Protein AF-A0A821E656-F1 (afdb_monomer_lite)

Secondary structure (DSSP, 8-state):
-PPPP-S---TTS---SEEESSEEEEEEE----B--PPPTTSPPPPPPPEEEEEEE-S-EEEEESHHHHHHHHHHHHHHS-------PPPPPPPTTSBP---EEEEEEEE-S-EEEEEEEEETTEEEEEEEEE-SS-EEEEEEEESS-BTTBEEEEEEEEEES-EEEESSS-SEEEE-SEEEEEEEEEEE-S---

Radius of gyration: 20.71 Å; chains: 1; bounding box: 43×40×64 Å

Foldseek 3Di:
DPDQPPLDPPVVNDDDQKDAPDKDKDWDWDDFDFDADDDPPGDDDDATDGEIEMEHAEEMEGEDEPVNVVVVVVVCCVVPPPPQDDQDFFDAHDGRGTGDHFKHKYKYFYQAWYWYWYWYDDPSDIKIKIKTQHHGDKMKMWIFTPGAHPQGTKIFIWIKGAFIFIAIPPPGGTPDTDRMDTDGGPIDGDDDGDD

pLDDT: mean 82.74, std 15.43, range [31.98, 96.62]

Structure (mmCIF, N/CA/C/O backbone):
data_AF-A0A821E656-F1
#
_entry.id   AF-A0A821E656-F1
#
loop_
_atom_site.group_PDB
_atom_site.id
_atom_site.type_symbol
_atom_site.label_atom_id
_atom_site.label_alt_id
_atom_site.label_comp_id
_atom_site.label_asym_id
_atom_site.label_entity_id
_atom_site.label_seq_id
_atom_site.pdbx_PDB_ins_code
_atom_site.Cartn_x
_atom_site.Cartn_y
_atom_site.Cartn_z
_atom_site.occupancy
_atom_site.B_iso_or_equiv
_atom_site.auth_seq_id
_atom_site.auth_comp_id
_atom_site.auth_asym_id
_atom_site.auth_atom_id
_atom_site.pdbx_PDB_model_num
ATOM 1 N N . PRO A 1 1 ? -11.525 20.648 -25.187 1.00 33.78 1 PRO A N 1
ATOM 2 C CA . PRO A 1 1 ? -10.128 20.152 -25.131 1.00 33.78 1 PRO A CA 1
ATOM 3 C C . PRO A 1 1 ? -9.918 18.970 -26.091 1.00 33.78 1 PRO A C 1
ATOM 5 O O . PRO A 1 1 ? -10.803 18.121 -26.179 1.00 33.78 1 PRO A O 1
ATOM 8 N N . PRO A 1 2 ? -8.806 18.927 -26.847 1.00 31.98 2 PRO A N 1
ATOM 9 C CA . PRO A 1 2 ? -8.493 17.766 -27.674 1.00 31.98 2 PRO A CA 1
ATOM 10 C C . PRO A 1 2 ? -8.286 16.529 -26.780 1.00 31.98 2 PRO A C 1
ATOM 12 O O . PRO A 1 2 ? -7.822 16.677 -25.644 1.00 31.98 2 PRO A O 1
ATOM 15 N N . PRO A 1 3 ? -8.636 15.319 -27.249 1.00 39.66 3 PRO A N 1
ATOM 16 C CA . PRO A 1 3 ? -8.451 14.101 -26.473 1.00 39.66 3 PRO A CA 1
ATOM 17 C C . PRO A 1 3 ? -6.958 13.890 -26.204 1.00 39.66 3 PRO A C 1
ATOM 19 O O . PRO A 1 3 ? -6.160 13.735 -27.128 1.00 39.66 3 PRO A O 1
ATOM 22 N N . ILE A 1 4 ? -6.571 13.907 -24.927 1.00 45.91 4 ILE A N 1
ATOM 23 C CA . ILE A 1 4 ? -5.212 13.554 -24.509 1.00 45.91 4 ILE A CA 1
ATOM 24 C C . ILE A 1 4 ? -5.039 12.057 -24.792 1.00 45.91 4 ILE A C 1
ATOM 26 O O . ILE A 1 4 ? -5.840 11.273 -24.263 1.00 45.91 4 ILE A O 1
ATOM 30 N N . PRO A 1 5 ? -4.016 11.644 -25.565 1.00 48.66 5 PRO A N 1
ATOM 31 C CA . PRO A 1 5 ? -3.783 10.245 -25.898 1.00 48.66 5 PRO A CA 1
ATOM 32 C C . PRO A 1 5 ? -3.859 9.381 -24.637 1.00 48.66 5 PRO A C 1
ATOM 34 O O . PRO A 1 5 ? -3.190 9.652 -23.637 1.00 48.66 5 PRO A O 1
ATOM 37 N N . THR A 1 6 ? -4.739 8.382 -24.635 1.00 49.09 6 THR A N 1
ATOM 38 C CA . THR A 1 6 ? -4.760 7.353 -23.595 1.00 49.09 6 THR A CA 1
ATOM 39 C C . THR A 1 6 ? -3.451 6.591 -23.709 1.00 49.09 6 THR A C 1
ATOM 41 O O . THR A 1 6 ? -3.190 5.939 -24.714 1.00 49.09 6 THR A O 1
ATOM 44 N N . SER A 1 7 ? -2.600 6.707 -22.697 1.00 52.25 7 SER A N 1
ATOM 45 C CA . SER A 1 7 ? -1.212 6.243 -22.709 1.00 52.25 7 SER A CA 1
ATOM 46 C C . SER A 1 7 ? -1.018 4.719 -22.694 1.00 52.25 7 SER A C 1
ATOM 48 O O . SER A 1 7 ? 0.089 4.236 -22.500 1.00 52.25 7 SER A O 1
ATOM 50 N N . LYS A 1 8 ? -2.074 3.957 -22.965 1.00 45.41 8 LYS A N 1
ATOM 51 C CA . LYS A 1 8 ? -2.027 2.580 -23.448 1.00 45.41 8 LYS A CA 1
ATOM 52 C C . LYS A 1 8 ? -3.294 2.342 -24.275 1.00 45.41 8 LYS A C 1
ATOM 54 O O . LYS A 1 8 ? -4.382 2.423 -23.705 1.00 45.41 8 LYS A O 1
ATOM 59 N N . PRO A 1 9 ? -3.207 2.007 -25.571 1.00 42.19 9 PRO A N 1
ATOM 60 C CA . PRO A 1 9 ? -4.093 0.982 -26.081 1.00 42.19 9 PRO A CA 1
ATOM 61 C C . PRO A 1 9 ? -3.616 -0.309 -25.415 1.00 42.19 9 PRO A C 1
ATOM 63 O O . PRO A 1 9 ? -2.530 -0.804 -25.701 1.00 42.19 9 PRO A O 1
ATOM 66 N N . ALA A 1 10 ? -4.362 -0.823 -24.441 1.00 47.59 10 ALA A N 1
ATOM 67 C CA . ALA A 1 10 ? -4.276 -2.256 -24.229 1.00 47.59 10 ALA A CA 1
ATOM 68 C C . ALA A 1 10 ? -4.745 -2.870 -25.552 1.00 47.59 10 ALA A C 1
ATOM 70 O O . ALA A 1 10 ? -5.848 -2.545 -25.988 1.00 47.59 10 ALA A O 1
ATOM 71 N N . ASP A 1 11 ? -3.947 -3.727 -26.188 1.00 48.75 11 ASP A N 1
ATOM 72 C CA . ASP A 1 11 ? -4.391 -4.482 -27.372 1.00 48.75 11 ASP A CA 1
ATOM 73 C C . ASP A 1 11 ? -5.701 -5.265 -27.093 1.00 48.75 11 ASP A C 1
ATOM 75 O O . ASP A 1 11 ? -6.398 -5.681 -28.012 1.00 48.75 11 ASP A O 1
ATOM 79 N N . SER A 1 12 ? -6.071 -5.408 -25.811 1.00 49.31 12 SER A N 1
ATOM 80 C CA . SER A 1 12 ? -7.294 -6.016 -25.282 1.00 49.31 12 SER A CA 1
ATOM 81 C C . SER A 1 12 ? -8.338 -5.042 -24.698 1.00 49.31 12 SER A C 1
ATOM 83 O O . SER A 1 12 ? -9.392 -5.489 -24.255 1.00 49.31 12 SER A O 1
ATOM 85 N N . GLY A 1 13 ? -8.072 -3.731 -24.625 1.00 55.75 13 GLY A N 1
ATOM 86 C CA . GLY A 1 13 ? -8.954 -2.755 -23.959 1.00 55.75 13 GLY A CA 1
ATOM 87 C C . GLY A 1 13 ? -9.013 -2.848 -22.423 1.00 55.75 13 GLY A C 1
ATOM 88 O O . GLY A 1 13 ? -9.788 -2.123 -21.803 1.00 55.75 13 GLY A O 1
ATOM 89 N N . ILE A 1 14 ? -8.200 -3.705 -21.790 1.00 58.56 14 ILE A N 1
ATOM 90 C CA . ILE A 1 14 ? -8.196 -3.909 -20.333 1.00 58.56 14 ILE A CA 1
ATOM 91 C C . ILE A 1 14 ? -7.103 -3.054 -19.675 1.00 58.56 14 ILE A C 1
ATOM 93 O O . ILE A 1 14 ? -5.912 -3.204 -19.952 1.00 58.56 14 ILE A O 1
ATOM 97 N N . PHE A 1 15 ? -7.503 -2.174 -18.757 1.00 67.75 15 PHE A N 1
ATOM 98 C CA . PHE A 1 15 ? -6.594 -1.349 -17.960 1.00 67.75 15 PHE A CA 1
ATOM 99 C C . PHE A 1 15 ? -6.232 -2.056 -16.647 1.00 67.75 15 PHE A C 1
ATOM 101 O O . PHE A 1 15 ? -6.932 -1.920 -15.649 1.00 67.75 15 PHE A O 1
ATOM 108 N N . GLN A 1 16 ? -5.136 -2.816 -16.636 1.00 78.31 16 GLN A N 1
ATOM 109 C CA . GLN A 1 16 ? -4.652 -3.500 -15.431 1.00 78.31 16 GLN A CA 1
ATOM 110 C C . GLN A 1 16 ? -3.646 -2.624 -14.675 1.00 78.31 16 GLN A C 1
ATOM 112 O O . GLN A 1 16 ? -2.621 -2.232 -15.237 1.00 78.31 16 GLN A O 1
ATOM 117 N N . VAL A 1 17 ? -3.957 -2.309 -13.413 1.00 87.44 17 VAL A N 1
ATOM 118 C CA . VAL A 1 17 ? -3.073 -1.548 -12.506 1.00 87.44 17 VAL A CA 1
ATOM 119 C C . VAL A 1 17 ? -2.186 -2.476 -11.682 1.00 87.44 17 VAL A C 1
ATOM 121 O O . VAL A 1 17 ? -1.030 -2.157 -11.418 1.00 87.44 17 VAL A O 1
ATOM 124 N N . PHE A 1 18 ? -2.719 -3.635 -11.309 1.00 90.56 18 PHE A N 1
ATOM 125 C CA . PHE A 1 18 ? -2.033 -4.653 -10.535 1.00 90.56 18 PHE A CA 1
ATOM 126 C C . PHE A 1 18 ? -2.400 -6.029 -11.082 1.00 90.56 18 PHE A C 1
ATOM 128 O O . PHE A 1 18 ? -3.571 -6.310 -11.338 1.00 90.56 18 PHE A O 1
ATOM 135 N N . GLU A 1 19 ? -1.391 -6.863 -11.271 1.00 90.94 19 GLU A N 1
ATOM 136 C CA . GLU A 1 19 ? -1.509 -8.253 -11.678 1.00 90.94 19 GLU A CA 1
ATOM 137 C C . GLU A 1 19 ? -0.606 -9.081 -10.771 1.00 90.94 19 GLU A C 1
ATOM 139 O O . GLU A 1 19 ? 0.538 -8.710 -10.505 1.00 90.94 19 GLU A O 1
ATOM 144 N N . CYS A 1 20 ? -1.134 -10.199 -10.293 1.00 91.38 20 CYS A N 1
ATOM 145 C CA . CYS A 1 20 ? -0.396 -11.160 -9.502 1.00 91.38 20 CYS A CA 1
ATOM 146 C C . CYS A 1 20 ? -0.826 -12.557 -9.939 1.00 91.38 20 CYS A C 1
ATOM 148 O O . CYS A 1 20 ? -2.021 -12.848 -9.980 1.00 91.38 20 CYS A O 1
ATOM 150 N N . LEU A 1 21 ? 0.141 -13.397 -10.307 1.00 90.12 21 LEU A N 1
ATOM 151 C CA . LEU A 1 21 ? -0.142 -14.734 -10.830 1.00 90.12 21 LEU A CA 1
ATOM 152 C C . LEU A 1 21 ? -0.550 -15.721 -9.729 1.00 90.12 21 LEU A C 1
ATOM 154 O O . LEU A 1 21 ? -1.346 -16.623 -9.968 1.00 90.12 21 LEU A O 1
ATOM 158 N N . ASP A 1 22 ? 0.022 -15.553 -8.542 1.00 92.62 22 ASP A N 1
ATOM 159 C CA . ASP A 1 22 ? -0.301 -16.321 -7.345 1.00 92.62 22 ASP A CA 1
ATOM 160 C C . ASP A 1 22 ? -0.175 -15.390 -6.147 1.00 92.62 22 ASP A C 1
ATOM 162 O O . ASP A 1 22 ? 0.922 -14.890 -5.865 1.00 92.62 22 ASP A O 1
ATOM 166 N N . GLY A 1 23 ? -1.299 -15.121 -5.492 1.00 92.31 23 GLY A N 1
ATOM 167 C CA . GLY A 1 23 ? -1.331 -14.206 -4.373 1.00 92.31 23 GLY A CA 1
ATOM 168 C C . GLY A 1 23 ? -2.433 -14.503 -3.373 1.00 92.31 23 GLY A C 1
ATOM 169 O O . GLY A 1 23 ? -3.497 -15.022 -3.708 1.00 92.31 23 GLY A O 1
ATOM 170 N N . GLU A 1 24 ? -2.154 -14.142 -2.130 1.00 95.31 24 GLU A N 1
ATOM 171 C CA . GLU A 1 24 ? -3.047 -14.302 -0.989 1.00 95.31 24 GLU A CA 1
ATOM 172 C C . GLU A 1 24 ? -3.536 -12.921 -0.558 1.00 95.31 24 GLU A C 1
ATOM 174 O O . GLU A 1 24 ? -2.725 -12.030 -0.302 1.00 95.31 24 GLU A O 1
ATOM 179 N N . LEU A 1 25 ? -4.856 -12.745 -0.479 1.00 95.06 25 LEU A N 1
ATOM 180 C CA . LEU A 1 25 ? -5.484 -11.570 0.116 1.00 95.06 25 LEU A CA 1
ATOM 181 C C . LEU A 1 25 ? -6.026 -11.957 1.492 1.00 95.06 25 LEU A C 1
ATOM 183 O O . LEU A 1 25 ? -6.981 -12.725 1.598 1.00 95.06 25 LEU A O 1
ATOM 187 N N . GLU A 1 26 ? -5.438 -11.389 2.533 1.00 96.44 26 GLU A N 1
ATOM 188 C CA . GLU A 1 26 ? -5.961 -11.434 3.891 1.00 96.44 26 GLU A CA 1
ATOM 189 C C . GLU A 1 26 ? -6.649 -10.104 4.197 1.00 96.44 26 GLU A C 1
ATOM 191 O O . GLU A 1 26 ? -6.126 -9.022 3.914 1.00 96.44 26 GLU A O 1
ATOM 196 N N . TYR A 1 27 ? -7.833 -10.191 4.788 1.00 96.19 27 TYR A N 1
ATOM 197 C CA . TYR A 1 27 ? -8.612 -9.042 5.211 1.00 96.19 27 TYR A CA 1
ATOM 198 C C . TYR A 1 27 ? -8.969 -9.195 6.681 1.00 96.19 27 TYR A C 1
ATOM 200 O O . TYR A 1 27 ? -9.506 -10.225 7.090 1.00 96.19 27 TYR A O 1
ATOM 208 N N . GLU A 1 28 ? -8.671 -8.164 7.459 1.00 95.62 28 GLU A N 1
ATOM 209 C CA . GLU A 1 28 ? -8.933 -8.116 8.887 1.00 95.62 28 GLU A CA 1
ATOM 210 C C . GLU A 1 28 ? -9.677 -6.819 9.200 1.00 95.62 28 GLU A C 1
ATOM 212 O O . GLU A 1 28 ? -9.196 -5.724 8.909 1.00 95.62 28 GLU A O 1
ATOM 217 N N . GLN A 1 29 ? -10.873 -6.941 9.767 1.00 95.69 29 GLN A N 1
ATOM 218 C CA . GLN A 1 29 ? -11.645 -5.806 10.247 1.00 95.69 29 GLN A CA 1
ATOM 219 C C . GLN A 1 29 ? -12.329 -6.183 11.556 1.00 95.69 29 GLN A C 1
ATOM 221 O O . GLN A 1 29 ? -13.104 -7.140 11.610 1.00 95.69 29 GLN A O 1
ATOM 226 N N . ASP A 1 30 ? -12.063 -5.403 12.597 1.00 94.62 30 ASP A N 1
ATOM 227 C CA . ASP A 1 30 ? -12.731 -5.553 13.882 1.00 94.62 30 ASP A CA 1
ATOM 228 C C . ASP A 1 30 ? -14.205 -5.160 13.796 1.00 94.62 30 ASP A C 1
ATOM 230 O O . ASP A 1 30 ? -14.606 -4.316 13.002 1.00 94.62 30 ASP A O 1
ATOM 234 N N . VAL A 1 31 ? -15.040 -5.715 14.671 1.00 93.25 31 VAL A N 1
ATOM 235 C CA . VAL A 1 31 ? -16.401 -5.202 14.861 1.00 93.25 31 VAL A CA 1
ATOM 236 C C . VAL A 1 31 ? -16.347 -4.100 15.921 1.00 93.25 31 VAL A C 1
ATOM 238 O O . VAL A 1 31 ? -15.995 -4.394 17.069 1.00 93.25 31 VAL A O 1
ATOM 241 N N . PRO A 1 32 ? -16.697 -2.839 15.598 1.00 91.00 32 PRO A N 1
ATOM 242 C CA . PRO A 1 32 ? -16.617 -1.761 16.570 1.00 91.00 32 PRO A CA 1
ATOM 243 C C . PRO A 1 32 ? -17.565 -1.990 17.752 1.00 91.00 32 PRO A C 1
ATOM 245 O O . PRO A 1 32 ? -18.789 -1.968 17.618 1.00 91.00 32 PRO A O 1
ATOM 248 N N . GLY A 1 33 ? -16.985 -2.209 18.931 1.00 90.25 33 GLY A N 1
ATOM 249 C CA . GLY A 1 33 ? -17.722 -2.249 20.191 1.00 90.25 33 GLY A CA 1
ATOM 250 C C . GLY A 1 33 ? -18.179 -0.861 20.646 1.00 90.25 33 GLY A C 1
ATOM 251 O O . GLY A 1 33 ? -17.945 0.152 19.984 1.00 90.25 33 GLY A O 1
ATOM 252 N N . LYS A 1 34 ? -18.805 -0.798 21.824 1.00 91.19 34 LYS A N 1
ATOM 253 C CA . LYS A 1 34 ? -19.138 0.476 22.473 1.00 91.19 34 LYS A CA 1
ATOM 254 C C . LYS A 1 34 ? -17.934 1.047 23.216 1.00 91.19 34 LYS A C 1
ATOM 256 O O . LYS A 1 34 ? -17.116 0.298 23.746 1.00 91.19 34 LYS A O 1
ATOM 261 N N . MET A 1 35 ? -17.851 2.370 23.275 1.00 89.81 35 MET A N 1
ATOM 262 C CA . MET A 1 35 ? -16.921 3.076 24.145 1.00 89.81 35 MET A CA 1
ATOM 263 C C . MET A 1 35 ? -17.348 2.876 25.602 1.00 89.81 35 MET A C 1
ATOM 265 O O . MET A 1 35 ? -18.531 3.017 25.927 1.00 89.81 35 MET A O 1
ATOM 269 N N . ILE A 1 36 ? -16.397 2.535 26.467 1.00 88.81 36 ILE A N 1
ATOM 270 C CA . ILE A 1 36 ? -16.624 2.330 27.901 1.00 88.81 36 ILE A CA 1
ATOM 271 C C . ILE A 1 36 ? -15.852 3.370 28.706 1.00 88.81 36 ILE A C 1
ATOM 273 O O . ILE A 1 36 ? -14.831 3.881 28.246 1.00 88.81 36 ILE A O 1
ATOM 277 N N . GLU A 1 37 ? -16.335 3.672 29.909 1.00 85.75 37 GLU A N 1
ATOM 278 C CA . GLU A 1 37 ? -15.540 4.418 30.883 1.00 85.75 37 GLU A CA 1
ATOM 279 C C . GLU A 1 37 ? -14.401 3.532 31.375 1.00 85.75 37 GLU A C 1
ATOM 281 O O . GLU A 1 37 ? -14.620 2.440 31.903 1.00 85.75 37 GLU A O 1
ATOM 286 N N . LEU A 1 38 ? -13.181 4.013 31.171 1.00 83.25 38 LEU A N 1
ATOM 287 C CA . LEU A 1 38 ? -11.975 3.430 31.732 1.00 83.25 38 LEU A CA 1
ATOM 288 C C . LEU A 1 38 ? -11.753 4.057 33.113 1.00 83.25 38 LEU A C 1
ATOM 290 O O . LEU A 1 38 ? -11.812 5.276 33.259 1.00 83.25 38 LEU A O 1
ATOM 294 N N . SER A 1 39 ? -11.528 3.229 34.131 1.00 81.56 39 SER A N 1
ATOM 295 C CA . SER A 1 39 ? -11.075 3.701 35.443 1.00 81.56 39 SER A CA 1
ATOM 296 C C . SER A 1 39 ? -9.575 4.014 35.403 1.00 81.56 39 SER A C 1
ATOM 298 O O . SER A 1 39 ? -8.858 3.464 34.566 1.00 81.56 39 SER A O 1
ATOM 300 N N . ASP A 1 40 ? -9.077 4.834 36.334 1.00 75.50 40 ASP A N 1
ATOM 301 C CA . ASP A 1 40 ? -7.668 5.283 36.367 1.00 75.50 40 ASP A CA 1
ATOM 302 C C . ASP A 1 40 ? -6.624 4.142 36.385 1.00 75.50 40 ASP A C 1
ATOM 304 O O . ASP A 1 40 ? -5.466 4.362 36.042 1.00 75.50 40 ASP A O 1
ATOM 308 N N . ASN A 1 41 ? -7.026 2.917 36.748 1.00 77.75 41 ASN A N 1
ATOM 309 C CA . ASN A 1 41 ? -6.164 1.727 36.792 1.00 77.75 41 ASN A CA 1
ATOM 310 C C . ASN A 1 41 ? -6.428 0.717 35.658 1.00 77.75 41 ASN A C 1
ATOM 312 O O . ASN A 1 41 ? -5.901 -0.395 35.702 1.00 77.75 41 ASN A O 1
ATOM 316 N N . SER A 1 42 ? -7.279 1.045 34.685 1.00 79.62 42 SER A N 1
ATOM 317 C CA . SER A 1 42 ? -7.602 0.144 33.573 1.00 79.62 42 SER A CA 1
ATOM 318 C C . SER A 1 42 ? -6.682 0.359 32.372 1.00 79.62 42 SER A C 1
ATOM 320 O O . SER A 1 42 ? -6.264 1.478 32.083 1.00 79.62 42 SER A O 1
ATOM 322 N N . GLU A 1 43 ? -6.351 -0.730 31.675 1.00 81.44 43 GLU A N 1
ATOM 323 C CA . GLU A 1 43 ? -5.578 -0.652 30.435 1.00 81.44 43 GLU A CA 1
ATOM 324 C C . GLU A 1 43 ? -6.382 0.075 29.344 1.00 81.44 43 GLU A C 1
ATOM 326 O O . GLU A 1 43 ? -7.602 -0.107 29.255 1.00 81.44 43 GLU A O 1
ATOM 331 N N . PRO A 1 44 ? -5.726 0.893 28.498 1.00 82.75 44 PRO A N 1
ATOM 332 C CA . PRO A 1 44 ? -6.405 1.562 27.401 1.00 82.75 44 PRO A CA 1
ATOM 333 C C . PRO A 1 44 ? -7.012 0.530 26.449 1.00 82.75 44 PRO A C 1
ATOM 335 O O . PRO A 1 44 ? -6.427 -0.520 26.183 1.00 82.75 44 PRO A O 1
ATOM 338 N N . LEU A 1 45 ? -8.186 0.846 25.901 1.00 84.31 45 LEU A N 1
ATOM 339 C CA . LEU A 1 45 ? -8.809 -0.009 24.895 1.00 84.31 45 LEU A CA 1
ATOM 340 C C . LEU A 1 45 ? -7.884 -0.138 23.673 1.00 84.31 45 LEU A C 1
ATOM 342 O O . LEU A 1 45 ? -7.403 0.886 23.181 1.00 84.31 45 LEU A O 1
ATOM 346 N N . PRO A 1 46 ? -7.684 -1.353 23.131 1.00 87.06 46 PRO A N 1
ATOM 347 C CA . PRO A 1 46 ? -6.878 -1.541 21.930 1.00 87.06 46 PRO A CA 1
ATOM 348 C C . PRO A 1 46 ? -7.529 -0.825 20.748 1.00 87.06 46 PRO A C 1
ATOM 350 O O . PRO A 1 46 ? -8.759 -0.824 20.634 1.00 87.06 46 PRO A O 1
ATOM 353 N N . GLU A 1 47 ? -6.734 -0.215 19.871 1.00 88.00 47 GLU A N 1
ATOM 354 C CA . GLU A 1 47 ? -7.243 0.407 18.645 1.00 88.00 47 GLU A CA 1
ATOM 355 C C . GLU A 1 47 ? -7.961 -0.619 17.759 1.00 88.00 47 GLU A C 1
ATOM 357 O O . GLU A 1 47 ? -7.587 -1.788 17.723 1.00 88.00 47 GLU A O 1
ATOM 362 N N . LEU A 1 48 ? -9.011 -0.175 17.062 1.00 92.75 48 LEU A N 1
ATOM 363 C CA . LEU A 1 48 ? -9.723 -1.032 16.118 1.00 92.75 48 LEU A CA 1
ATOM 364 C C . LEU A 1 48 ? -8.855 -1.280 14.884 1.00 92.75 48 LEU A C 1
ATOM 366 O O . LEU A 1 48 ? -8.371 -0.333 14.258 1.00 92.75 48 LEU A O 1
ATOM 370 N N . THR A 1 49 ? -8.727 -2.544 14.506 1.00 94.31 49 THR A N 1
ATOM 371 C CA . THR A 1 49 ? -7.963 -2.986 13.345 1.00 94.31 49 THR A CA 1
ATOM 372 C C . THR A 1 49 ? -8.837 -2.966 12.100 1.00 94.31 49 THR A C 1
ATOM 374 O O . THR A 1 49 ? -9.919 -3.550 12.070 1.00 94.31 49 THR A O 1
ATOM 377 N N . TRP A 1 50 ? -8.353 -2.307 11.049 1.00 95.81 50 TRP A N 1
ATOM 378 C CA . TRP A 1 50 ? -8.868 -2.453 9.692 1.00 95.81 50 TRP A CA 1
ATOM 379 C C . TRP A 1 50 ? -7.686 -2.505 8.726 1.00 95.81 50 TRP A C 1
ATOM 381 O O . TRP A 1 50 ? -6.998 -1.507 8.496 1.00 95.81 50 TRP A O 1
ATOM 391 N N . GLU A 1 51 ? -7.420 -3.691 8.186 1.00 96.44 51 GLU A N 1
ATOM 392 C CA . GLU A 1 51 ? -6.230 -3.972 7.400 1.00 96.44 51 GLU A CA 1
AT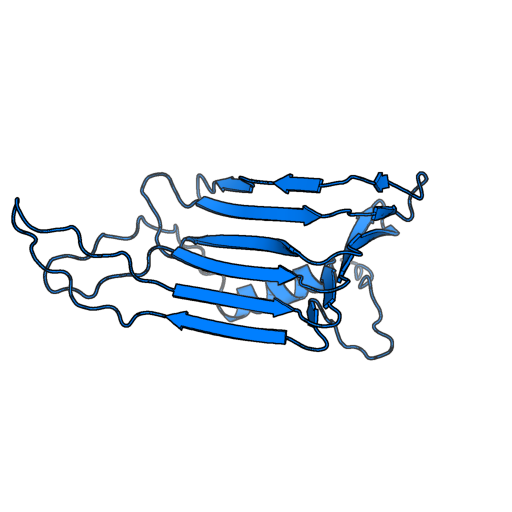OM 393 C C . GLU A 1 51 ? -6.510 -4.901 6.213 1.00 96.44 51 GLU A C 1
ATOM 395 O O . GLU A 1 51 ? -7.249 -5.882 6.299 1.00 96.44 51 GLU A O 1
ATOM 400 N N . PHE A 1 52 ? -5.854 -4.596 5.099 1.00 96.50 52 PHE A N 1
ATOM 401 C CA . PHE A 1 52 ? -5.760 -5.445 3.921 1.00 96.50 52 PHE A CA 1
ATOM 402 C C . PHE A 1 52 ? -4.302 -5.864 3.747 1.00 96.50 52 PHE A C 1
ATOM 404 O O . PHE A 1 52 ? -3.417 -5.007 3.721 1.00 96.50 52 PHE A O 1
ATOM 411 N N . ARG A 1 53 ? -4.033 -7.162 3.600 1.00 96.62 53 ARG A N 1
ATOM 412 C CA . ARG A 1 53 ? -2.689 -7.686 3.331 1.00 96.62 53 ARG A CA 1
ATOM 413 C C . ARG A 1 53 ? -2.717 -8.511 2.054 1.00 96.62 53 ARG A C 1
ATOM 415 O O . ARG A 1 53 ? -3.491 -9.451 1.941 1.00 96.62 53 ARG A O 1
ATOM 422 N N . ILE A 1 54 ? -1.861 -8.168 1.102 1.00 96.00 54 ILE A N 1
ATOM 423 C CA . ILE A 1 54 ? -1.668 -8.913 -0.140 1.00 96.00 54 ILE A CA 1
ATOM 424 C C . ILE A 1 54 ? -0.260 -9.492 -0.127 1.00 96.00 54 ILE A C 1
ATOM 426 O O . ILE A 1 54 ? 0.709 -8.761 0.074 1.00 96.00 54 ILE A O 1
ATOM 430 N N . LYS A 1 55 ? -0.126 -10.794 -0.365 1.00 95.75 55 LYS A N 1
ATOM 431 C CA . LYS A 1 55 ? 1.166 -11.455 -0.579 1.00 95.75 55 LYS A CA 1
ATOM 432 C C . LYS A 1 55 ? 1.231 -11.942 -2.014 1.00 95.75 55 LYS A C 1
ATOM 434 O O . LYS A 1 55 ? 0.319 -12.625 -2.456 1.00 95.75 55 LYS A O 1
ATOM 439 N N . CYS A 1 56 ? 2.289 -11.584 -2.730 1.00 95.06 56 CYS A N 1
ATOM 440 C CA . CYS A 1 56 ? 2.554 -12.063 -4.084 1.00 95.06 56 CYS A CA 1
ATOM 441 C C . CYS A 1 56 ? 3.647 -13.128 -4.034 1.00 95.06 56 CYS A C 1
ATOM 443 O O . CYS A 1 56 ? 4.752 -12.832 -3.575 1.00 95.06 56 CYS A O 1
ATOM 445 N N . ASN A 1 57 ? 3.358 -14.332 -4.526 1.00 93.19 57 ASN A N 1
ATOM 446 C CA . ASN A 1 57 ? 4.212 -15.506 -4.332 1.00 93.19 57 ASN A CA 1
ATOM 447 C C . ASN A 1 57 ? 4.959 -15.948 -5.599 1.00 93.19 57 ASN A C 1
ATOM 449 O O . ASN A 1 57 ? 6.008 -16.582 -5.490 1.00 93.19 57 ASN A O 1
ATOM 453 N N . LYS A 1 58 ? 4.463 -15.615 -6.803 1.00 91.31 58 LYS A N 1
ATOM 454 C CA . LYS A 1 58 ? 5.033 -16.130 -8.066 1.00 91.31 58 LYS A CA 1
ATOM 455 C C . LYS A 1 58 ? 5.549 -15.072 -9.034 1.00 91.31 58 LYS A C 1
ATOM 457 O O . LYS A 1 58 ? 6.733 -15.079 -9.348 1.00 91.31 58 LYS A O 1
ATOM 462 N N . GLU A 1 59 ? 4.675 -14.194 -9.511 1.00 91.56 59 GLU A N 1
ATOM 463 C CA . GLU A 1 59 ? 5.007 -13.055 -10.373 1.00 91.56 59 GLU A CA 1
ATOM 464 C C . GLU A 1 59 ? 4.021 -11.929 -10.068 1.00 91.56 59 GLU A C 1
ATOM 466 O O . GLU A 1 59 ? 2.831 -12.192 -9.852 1.00 91.56 59 GLU A O 1
ATOM 471 N N . ALA A 1 60 ? 4.509 -10.690 -10.050 1.00 94.19 60 ALA A N 1
ATOM 472 C CA . ALA A 1 60 ? 3.668 -9.517 -9.869 1.00 94.19 60 ALA A CA 1
ATOM 473 C C . ALA A 1 60 ? 4.039 -8.399 -10.843 1.00 94.19 60 ALA A C 1
ATOM 475 O O . ALA A 1 60 ? 5.199 -8.202 -11.216 1.00 94.19 60 ALA A O 1
ATOM 476 N N . LYS A 1 61 ? 3.035 -7.627 -11.241 1.00 93.50 61 LYS A N 1
ATOM 477 C CA . LYS A 1 61 ? 3.204 -6.469 -12.104 1.00 93.50 61 LYS A CA 1
ATOM 478 C C . LYS A 1 61 ? 2.312 -5.339 -11.632 1.00 93.50 61 LYS A C 1
ATOM 480 O O . LYS A 1 61 ? 1.098 -5.483 -11.536 1.00 93.50 61 LYS A O 1
ATOM 485 N N . ILE A 1 62 ? 2.926 -4.194 -11.381 1.00 92.50 62 ILE A N 1
ATOM 486 C CA . ILE A 1 62 ? 2.245 -2.943 -11.072 1.00 92.50 62 ILE A CA 1
ATOM 487 C C . ILE A 1 62 ? 2.443 -2.020 -12.269 1.00 92.50 62 ILE A C 1
ATOM 489 O O . ILE A 1 62 ? 3.565 -1.806 -12.721 1.00 92.50 62 ILE A O 1
ATOM 493 N N . ALA A 1 63 ? 1.360 -1.475 -12.809 1.00 91.25 63 ALA A N 1
ATOM 494 C CA . ALA A 1 63 ? 1.411 -0.531 -13.913 1.00 91.25 63 ALA A CA 1
ATOM 495 C C . ALA A 1 63 ? 0.541 0.685 -13.601 1.00 91.25 63 ALA A C 1
ATOM 497 O O . ALA A 1 63 ? -0.685 0.601 -13.590 1.00 91.25 63 ALA A O 1
ATOM 498 N N . TYR A 1 64 ? 1.174 1.837 -13.402 1.00 89.81 64 TYR A N 1
ATOM 499 C CA . TYR A 1 64 ? 0.478 3.083 -13.103 1.00 89.81 64 TYR A CA 1
ATOM 500 C C . TYR A 1 64 ? 0.729 4.126 -14.183 1.00 89.81 64 TYR A C 1
ATOM 502 O O . TYR A 1 64 ? 1.843 4.265 -14.680 1.00 89.81 64 TYR A O 1
ATOM 510 N N . GLY A 1 65 ? -0.297 4.886 -14.546 1.00 87.69 65 GLY A N 1
ATOM 511 C CA . GLY A 1 65 ? -0.161 5.955 -15.523 1.00 87.69 65 GLY A CA 1
ATOM 512 C C . GLY A 1 65 ? -1.415 6.810 -15.656 1.00 87.69 65 GLY A C 1
ATOM 513 O O . GLY A 1 65 ? -2.398 6.568 -14.956 1.00 87.69 65 GLY A O 1
ATOM 514 N N . PRO A 1 66 ? -1.429 7.768 -16.601 1.00 83.31 66 PRO A N 1
ATOM 515 C CA . PRO A 1 66 ? -2.525 8.724 -16.754 1.00 83.31 66 PRO A CA 1
ATOM 516 C C . PRO A 1 66 ? -3.919 8.103 -16.915 1.00 83.31 66 PRO A C 1
ATOM 518 O O . PRO A 1 66 ? -4.910 8.731 -16.562 1.00 83.31 66 PRO A O 1
ATOM 521 N N . TRP A 1 67 ? -4.030 6.888 -17.464 1.00 82.00 67 TRP A N 1
ATOM 522 C CA . TRP A 1 67 ? -5.320 6.191 -17.550 1.00 82.00 67 TRP A CA 1
ATOM 523 C C . TRP A 1 67 ? -5.806 5.710 -16.177 1.00 82.00 67 TRP A C 1
ATOM 525 O O . TRP A 1 67 ? -7.000 5.786 -15.912 1.00 82.00 67 TRP A O 1
ATOM 535 N N . ALA A 1 68 ? -4.898 5.233 -15.318 1.00 83.94 68 ALA A N 1
ATOM 536 C CA . ALA A 1 68 ? -5.222 4.754 -13.979 1.00 83.94 68 ALA A CA 1
ATOM 537 C C . ALA A 1 68 ? -5.716 5.921 -13.118 1.00 83.94 68 ALA A C 1
ATOM 539 O O . ALA A 1 68 ? -6.724 5.783 -12.433 1.00 83.94 68 ALA A O 1
ATOM 540 N N . ASP A 1 69 ? -5.084 7.092 -13.254 1.00 82.19 69 ASP A N 1
ATOM 541 C CA . ASP A 1 69 ? -5.547 8.330 -12.621 1.00 82.19 69 ASP A CA 1
ATOM 542 C C . ASP A 1 69 ? -6.970 8.711 -13.039 1.00 82.19 69 ASP A C 1
ATOM 544 O O . ASP A 1 69 ? -7.795 8.991 -12.175 1.00 82.19 69 ASP A O 1
ATOM 548 N N . ARG A 1 70 ? -7.289 8.665 -14.339 1.00 81.44 70 ARG A N 1
ATOM 549 C CA . ARG A 1 70 ? -8.646 8.972 -14.829 1.00 81.44 70 ARG A CA 1
ATOM 550 C C . ARG A 1 70 ? -9.687 7.982 -14.311 1.00 81.44 70 ARG A C 1
ATOM 552 O O . ARG A 1 70 ? -10.780 8.386 -13.940 1.00 81.44 70 ARG A O 1
ATOM 559 N N . GLN A 1 71 ? -9.367 6.686 -14.291 1.00 81.56 71 GLN A N 1
ATOM 560 C CA . GLN A 1 71 ? -10.282 5.671 -13.754 1.00 81.56 71 GLN A CA 1
ATOM 561 C C . GLN A 1 71 ? -10.498 5.862 -12.251 1.00 81.56 71 GLN A C 1
ATOM 563 O O . GLN A 1 71 ? -11.631 5.794 -11.780 1.00 81.56 71 GLN A O 1
ATOM 568 N N . ARG A 1 72 ? -9.425 6.167 -11.510 1.00 84.38 72 ARG A N 1
ATOM 569 C CA . ARG A 1 72 ? -9.503 6.536 -10.096 1.00 84.38 72 ARG A CA 1
ATOM 570 C C . ARG A 1 72 ? -10.406 7.749 -9.897 1.00 84.38 72 ARG A C 1
ATOM 572 O O . ARG A 1 72 ? -11.259 7.689 -9.027 1.00 84.38 72 ARG A O 1
ATOM 579 N N . GLU A 1 73 ? -10.252 8.803 -10.696 1.00 81.25 73 GLU A N 1
ATOM 580 C CA . GLU A 1 73 ? -11.084 10.011 -10.624 1.00 81.25 73 GLU A CA 1
ATOM 581 C C . GLU A 1 73 ? -12.571 9.700 -10.855 1.00 81.25 73 GLU A C 1
ATOM 583 O O . GLU A 1 73 ? -13.410 10.132 -10.071 1.00 81.25 73 GLU A O 1
ATOM 588 N N . VAL A 1 74 ? -12.899 8.888 -11.866 1.00 81.88 74 VAL A N 1
ATOM 589 C CA . VAL A 1 74 ? -14.285 8.473 -12.147 1.00 81.88 74 VAL A CA 1
ATOM 590 C C . VAL A 1 74 ? -14.873 7.656 -10.993 1.00 81.88 74 VAL A C 1
ATOM 592 O O . VAL A 1 74 ? -16.001 7.915 -10.579 1.00 81.88 74 VAL A O 1
ATOM 595 N N . LEU A 1 75 ? -14.119 6.693 -10.448 1.00 81.12 75 LEU A N 1
ATOM 596 C CA . LEU A 1 75 ? -14.543 5.931 -9.267 1.00 81.12 75 LEU A CA 1
ATOM 597 C C . LEU A 1 75 ? -14.760 6.858 -8.070 1.00 81.12 75 LEU A C 1
ATOM 599 O O . LEU A 1 75 ? -15.767 6.741 -7.376 1.00 81.12 75 LEU A O 1
ATOM 603 N N . TRP A 1 76 ? -13.841 7.798 -7.854 1.00 78.12 76 TRP A N 1
ATOM 604 C CA . TRP A 1 76 ? -13.930 8.751 -6.756 1.00 78.12 76 TRP A CA 1
ATOM 605 C C . TRP A 1 76 ? -15.188 9.606 -6.864 1.00 78.12 76 TRP A C 1
ATOM 607 O O . TRP A 1 76 ? -15.949 9.662 -5.910 1.00 78.12 76 TRP A O 1
ATOM 617 N N . GLN A 1 77 ? -15.455 10.193 -8.033 1.00 79.38 77 GLN A N 1
ATOM 618 C CA . GLN A 1 77 ? -16.656 10.999 -8.282 1.00 79.38 77 GLN A CA 1
ATOM 619 C C . GLN A 1 77 ? -17.952 10.186 -8.154 1.00 79.38 77 GLN A C 1
ATOM 621 O O . GLN A 1 77 ? -18.982 10.733 -7.767 1.00 79.38 77 GLN A O 1
ATOM 626 N N . TYR A 1 78 ? -17.915 8.889 -8.479 1.00 79.06 78 TYR A N 1
ATOM 627 C CA . TYR A 1 78 ? -19.073 8.005 -8.356 1.00 79.06 78 TYR A CA 1
ATOM 628 C C . TYR A 1 78 ? -19.438 7.718 -6.893 1.00 79.06 78 TYR A C 1
ATOM 630 O O . TYR A 1 78 ? -20.609 7.791 -6.527 1.00 79.06 78 TYR A O 1
ATOM 638 N N . PHE A 1 79 ? -18.449 7.383 -6.057 1.00 78.06 79 PHE A N 1
ATOM 639 C CA . PHE A 1 79 ? -18.675 7.056 -4.641 1.00 78.06 79 PHE A CA 1
ATOM 640 C C . PHE A 1 79 ? -18.751 8.289 -3.740 1.00 78.06 79 PHE A C 1
ATOM 642 O O . PHE A 1 79 ? -19.453 8.276 -2.731 1.00 78.06 79 PHE A O 1
ATOM 649 N N . PHE A 1 80 ? -18.044 9.348 -4.115 1.00 71.25 80 PHE A N 1
ATOM 650 C CA . PHE A 1 80 ? -17.948 10.605 -3.394 1.00 71.25 80 PHE A CA 1
ATOM 651 C C . PHE A 1 80 ? -18.295 11.724 -4.378 1.00 71.25 80 PHE A C 1
ATOM 653 O O . PHE A 1 80 ? -17.396 12.321 -4.980 1.00 71.25 80 PHE A O 1
ATOM 660 N N . PRO A 1 81 ? -19.597 11.982 -4.608 1.00 69.00 81 PRO A N 1
ATOM 661 C CA . PRO A 1 81 ? -20.002 13.110 -5.430 1.00 69.00 81 PRO A CA 1
ATOM 662 C C . PRO A 1 81 ? -19.370 14.391 -4.882 1.00 69.00 81 PRO A C 1
ATOM 664 O O . PRO A 1 81 ? -19.122 14.498 -3.683 1.00 69.00 81 PRO A O 1
ATOM 667 N N . THR A 1 82 ? -19.120 15.362 -5.763 1.00 58.81 82 THR A N 1
ATOM 668 C CA . THR A 1 82 ? -18.522 16.677 -5.466 1.00 58.81 82 THR A CA 1
ATOM 669 C C . THR A 1 82 ? -19.444 17.564 -4.618 1.00 58.81 82 THR A C 1
ATOM 671 O O . THR A 1 82 ? -19.761 18.696 -4.981 1.00 58.81 82 THR A O 1
ATOM 674 N N . LEU A 1 83 ? -19.942 17.044 -3.503 1.00 56.62 83 LEU A N 1
ATOM 675 C CA . LEU A 1 83 ? -20.436 17.835 -2.395 1.00 56.62 83 LEU A CA 1
ATOM 676 C C . LEU A 1 83 ? -19.184 18.271 -1.645 1.00 56.62 83 LEU A C 1
ATOM 678 O O . LEU A 1 83 ? -18.653 17.562 -0.797 1.00 56.62 83 LEU A O 1
ATOM 682 N N . PHE A 1 84 ? -18.646 19.398 -2.102 1.00 58.81 84 PHE A N 1
ATOM 683 C CA . PHE A 1 84 ? -17.551 20.099 -1.457 1.00 58.81 84 PHE A CA 1
ATOM 684 C C . PHE A 1 84 ? -18.015 20.507 -0.060 1.00 58.81 84 PHE A C 1
ATOM 686 O O . PHE A 1 84 ? -18.721 21.502 0.096 1.00 58.81 84 PHE A O 1
ATOM 693 N N . GLU A 1 85 ? -17.655 19.719 0.943 1.00 61.31 85 GLU A N 1
ATOM 694 C CA . GLU A 1 85 ? -17.856 20.064 2.342 1.00 61.31 85 GLU A CA 1
ATOM 695 C C . GLU A 1 85 ? -16.505 20.038 3.049 1.00 61.31 85 GLU A C 1
ATOM 697 O O . GLU A 1 85 ? -15.669 19.162 2.805 1.00 61.31 85 GLU A O 1
ATOM 702 N N . ASP A 1 86 ? -16.289 21.028 3.913 1.00 65.75 86 ASP A N 1
ATOM 703 C CA . ASP A 1 86 ? -15.145 21.049 4.815 1.00 65.75 86 ASP A CA 1
ATOM 704 C C . ASP A 1 86 ? -15.16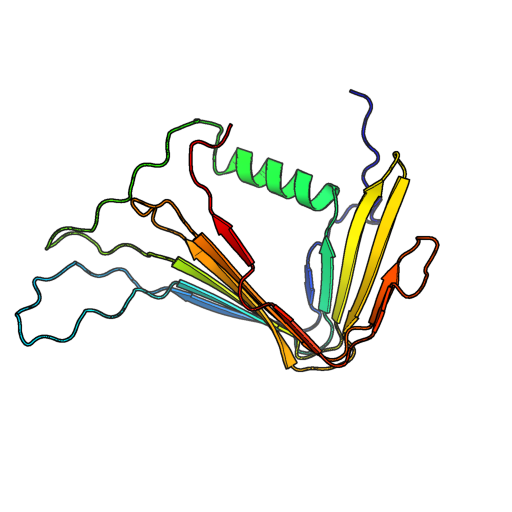0 19.746 5.614 1.00 65.75 86 ASP A C 1
ATOM 706 O O . ASP A 1 86 ? -16.183 19.411 6.203 1.00 65.75 86 ASP A O 1
ATOM 710 N N . CYS A 1 87 ? -14.055 18.999 5.634 1.00 70.75 87 CYS A N 1
ATOM 711 C CA . CYS A 1 87 ? -13.976 17.769 6.418 1.00 70.75 87 CYS A CA 1
ATOM 712 C C . CYS A 1 87 ? -13.819 18.150 7.900 1.00 70.75 87 CYS A C 1
ATOM 714 O O . CYS A 1 87 ? -12.720 18.558 8.295 1.00 70.75 87 CYS A O 1
ATOM 716 N N . PRO A 1 88 ? -14.882 18.084 8.731 1.00 82.19 88 PRO A N 1
ATOM 717 C CA . PRO A 1 88 ? -14.776 18.525 10.109 1.00 82.19 88 PRO A CA 1
ATOM 718 C C . PRO A 1 88 ? -13.912 17.540 10.896 1.00 82.19 88 PRO A C 1
ATOM 720 O O . PRO A 1 88 ? -13.815 16.355 10.561 1.00 82.19 88 PRO A O 1
ATOM 723 N N . VAL A 1 89 ? -13.325 18.021 11.992 1.00 87.06 89 VAL A N 1
ATOM 724 C CA . VAL A 1 89 ? -12.666 17.147 12.968 1.00 87.06 89 VAL A CA 1
ATOM 725 C C . VAL A 1 89 ? -13.659 16.070 13.394 1.00 87.06 89 VAL A C 1
ATOM 727 O O . VAL A 1 89 ? -14.785 16.372 13.797 1.00 87.06 89 VAL A O 1
ATOM 730 N N . THR A 1 90 ? -13.253 14.808 13.280 1.00 87.00 90 THR A N 1
ATOM 731 C CA . THR A 1 90 ? -14.111 13.686 13.649 1.00 87.00 90 THR A CA 1
ATOM 732 C C . THR A 1 90 ? -14.260 13.672 15.171 1.00 87.00 90 THR A C 1
ATOM 734 O O . THR A 1 90 ? -13.248 13.608 15.871 1.00 87.00 90 THR A O 1
ATOM 737 N N . PRO A 1 91 ? -15.487 13.761 15.713 1.00 89.44 91 PRO A N 1
ATOM 738 C CA . PRO A 1 91 ? -15.680 13.760 17.154 1.00 89.44 91 PRO A CA 1
ATOM 739 C C . PRO A 1 91 ? -15.295 12.396 17.732 1.00 89.44 91 PRO A C 1
ATOM 741 O O . PRO A 1 91 ? -15.686 11.355 17.202 1.00 89.44 91 PRO A O 1
ATOM 744 N N . GLU A 1 92 ? -14.550 12.402 18.837 1.00 89.31 92 GLU A N 1
ATOM 745 C CA . GLU A 1 92 ? -14.264 11.173 19.580 1.00 89.31 92 GLU A CA 1
ATOM 746 C C . GLU A 1 92 ? -15.576 10.599 20.157 1.00 89.31 92 GLU A C 1
ATOM 748 O O . GLU A 1 92 ? -16.423 11.360 20.645 1.00 89.31 92 GLU A O 1
ATOM 753 N N . PRO A 1 93 ? -15.780 9.271 20.098 1.00 90.19 93 PRO A N 1
ATOM 754 C CA . PRO A 1 93 ? -17.021 8.647 20.532 1.00 90.19 93 PRO A CA 1
ATOM 755 C C . PRO A 1 93 ? -17.196 8.789 22.048 1.00 90.19 93 PRO A C 1
ATOM 757 O O . PRO A 1 93 ? -16.300 8.476 22.832 1.00 90.19 93 PRO A O 1
ATOM 760 N N . LEU A 1 94 ? -18.385 9.220 22.470 1.00 92.81 94 LEU A N 1
ATOM 761 C CA . LEU A 1 94 ? -18.755 9.290 23.883 1.00 92.81 94 LEU A CA 1
ATOM 762 C C . LEU A 1 94 ? -19.025 7.893 24.452 1.00 92.81 94 LEU A C 1
ATOM 764 O O . LEU A 1 94 ? -19.329 6.946 23.726 1.00 92.81 94 LEU A O 1
ATOM 768 N N . VAL A 1 95 ? -18.989 7.775 25.778 1.00 92.00 95 VAL A N 1
ATOM 769 C CA . VAL A 1 95 ? -19.347 6.543 26.496 1.00 92.00 95 VAL A CA 1
ATOM 770 C C . VAL A 1 95 ? -20.714 6.032 26.034 1.00 92.00 95 VAL A C 1
ATOM 772 O O . VAL A 1 95 ? -21.690 6.777 25.946 1.00 92.00 95 VAL A O 1
ATOM 775 N N . GLY A 1 96 ? -20.785 4.740 25.717 1.00 91.38 96 GLY A N 1
ATOM 776 C CA . GLY A 1 96 ? -21.985 4.079 25.207 1.00 91.38 96 GLY A CA 1
ATOM 777 C C . GLY A 1 96 ? -22.213 4.223 23.697 1.00 91.38 96 GLY A C 1
ATOM 778 O O . GLY A 1 96 ? -23.023 3.462 23.155 1.00 91.38 96 GLY A O 1
ATOM 779 N N . GLN A 1 97 ? -21.498 5.123 23.011 1.00 93.12 97 GLN A N 1
ATOM 780 C CA . GLN A 1 97 ? -21.494 5.217 21.549 1.00 93.12 97 GLN A CA 1
ATOM 781 C C . GLN A 1 97 ? -20.570 4.170 20.927 1.00 93.12 97 GLN A C 1
ATOM 783 O O . GLN A 1 97 ? -19.674 3.631 21.577 1.00 93.12 97 GLN A O 1
ATOM 788 N N . THR A 1 98 ? -20.803 3.863 19.654 1.00 92.81 98 THR A N 1
ATOM 789 C CA . THR A 1 98 ? -19.968 2.937 18.888 1.00 92.81 98 THR A CA 1
ATOM 790 C C . THR A 1 98 ? -18.596 3.555 18.638 1.00 92.81 98 THR A C 1
ATOM 792 O O . THR A 1 98 ? -18.490 4.720 18.259 1.00 92.81 98 THR A O 1
ATOM 795 N N . ARG A 1 99 ? -17.543 2.767 18.848 1.00 93.00 99 ARG A N 1
ATOM 796 C CA . ARG A 1 99 ? -16.167 3.165 18.542 1.00 93.00 99 ARG A CA 1
ATOM 797 C C . ARG A 1 99 ? -15.993 3.357 17.031 1.00 93.00 99 ARG A C 1
ATOM 799 O O . ARG A 1 99 ? -16.715 2.759 16.239 1.00 93.00 99 ARG A O 1
ATOM 806 N N . ILE A 1 100 ? -15.021 4.170 16.632 1.00 91.19 100 ILE A N 1
ATOM 807 C CA . ILE A 1 100 ? -14.738 4.467 15.221 1.00 91.19 100 ILE A CA 1
ATOM 808 C C . ILE A 1 100 ? -13.347 3.968 14.832 1.00 91.19 100 ILE A C 1
ATOM 810 O O . ILE A 1 100 ? -12.426 3.979 15.651 1.00 91.19 100 ILE A O 1
ATOM 814 N N . PHE A 1 101 ? -13.189 3.522 13.585 1.00 91.94 101 PHE A N 1
ATOM 815 C CA . PHE A 1 101 ? -11.865 3.239 13.036 1.00 91.94 101 PHE A CA 1
ATOM 816 C C . PHE A 1 101 ? -11.107 4.547 12.843 1.00 91.94 101 PHE A C 1
ATOM 818 O O . PHE A 1 101 ? -11.663 5.511 12.322 1.00 91.94 101 PHE A O 1
ATOM 825 N N . LYS A 1 102 ? -9.833 4.562 13.235 1.00 89.62 102 LYS A N 1
ATOM 826 C CA . LYS A 1 102 ? -8.962 5.728 13.041 1.00 89.62 102 LYS A CA 1
ATOM 827 C C . LYS A 1 102 ? -8.182 5.656 11.736 1.00 89.62 102 LYS A C 1
ATOM 829 O O . LYS A 1 102 ? -7.959 6.678 11.095 1.00 89.62 102 LYS A O 1
ATOM 834 N N . THR A 1 103 ? -7.806 4.448 11.324 1.00 90.94 103 THR A N 1
ATOM 835 C CA . THR A 1 103 ? -6.900 4.218 10.197 1.00 90.94 103 THR A CA 1
ATOM 836 C C . THR A 1 103 ? -7.266 2.926 9.481 1.00 90.94 103 THR A C 1
ATOM 838 O O . THR A 1 103 ? -7.611 1.936 10.122 1.00 90.94 103 THR A O 1
ATOM 841 N N . VAL A 1 104 ? -7.129 2.926 8.159 1.00 93.25 104 VAL A N 1
ATOM 842 C CA . VAL A 1 104 ? -7.151 1.729 7.316 1.00 93.25 104 VAL A CA 1
ATOM 843 C C . VAL A 1 104 ? -5.735 1.456 6.832 1.00 93.25 104 VAL A C 1
ATOM 845 O O . VAL A 1 104 ? -5.082 2.349 6.289 1.00 93.25 104 VAL A O 1
ATOM 848 N N . ARG A 1 105 ? -5.239 0.234 7.021 1.00 95.12 105 ARG A N 1
ATOM 849 C CA . ARG A 1 105 ? -3.892 -0.165 6.591 1.00 95.12 105 ARG A CA 1
ATOM 850 C C . ARG A 1 105 ? -3.943 -1.074 5.372 1.00 95.12 105 ARG A C 1
ATOM 852 O O . ARG A 1 105 ? -4.820 -1.921 5.241 1.00 95.12 105 ARG A O 1
ATOM 859 N N . PHE A 1 106 ? -2.975 -0.908 4.488 1.00 95.50 106 PHE A N 1
ATOM 860 C CA . PHE A 1 106 ? -2.781 -1.725 3.305 1.00 95.50 106 PHE A CA 1
ATOM 861 C C . PHE A 1 106 ? -1.324 -2.172 3.252 1.00 95.50 106 PHE A C 1
ATOM 863 O O . PHE A 1 106 ? -0.425 -1.339 3.151 1.00 95.50 106 PHE A O 1
ATOM 870 N N . LYS A 1 107 ? -1.094 -3.483 3.287 1.00 96.12 107 LYS A N 1
ATOM 871 C CA . LYS A 1 107 ? 0.229 -4.089 3.149 1.00 96.12 107 LYS A CA 1
ATOM 872 C C . LYS A 1 107 ? 0.296 -4.937 1.895 1.00 96.12 107 LYS A C 1
ATOM 874 O O . LYS A 1 107 ? -0.574 -5.765 1.650 1.00 96.12 107 LYS A O 1
ATOM 879 N N . LEU A 1 108 ? 1.367 -4.776 1.140 1.00 95.81 108 LEU A N 1
ATOM 880 C CA . LEU A 1 108 ? 1.683 -5.565 -0.036 1.00 95.81 108 LEU A CA 1
ATOM 881 C C . LEU A 1 108 ? 3.088 -6.138 0.123 1.00 95.81 108 LEU A C 1
ATOM 883 O O . LEU A 1 108 ? 4.066 -5.397 0.204 1.00 95.81 108 LEU A O 1
ATOM 887 N N . TRP A 1 109 ? 3.181 -7.460 0.139 1.00 95.81 109 TRP A N 1
ATOM 888 C CA . TRP A 1 109 ? 4.431 -8.204 0.171 1.00 95.81 109 TRP A CA 1
ATOM 889 C C . TRP A 1 109 ? 4.739 -8.759 -1.211 1.00 95.81 109 TRP A C 1
ATOM 891 O O . TRP A 1 109 ? 3.906 -9.422 -1.830 1.00 95.81 109 TRP A O 1
ATOM 901 N N . LEU A 1 110 ? 5.956 -8.508 -1.679 1.00 94.94 110 LEU A N 1
ATOM 902 C CA . LEU A 1 110 ? 6.460 -8.979 -2.960 1.00 94.94 110 LEU A CA 1
ATOM 903 C C . LEU A 1 110 ? 7.490 -10.084 -2.692 1.00 94.94 110 LEU A C 1
ATOM 905 O O . LEU A 1 110 ? 8.696 -9.837 -2.601 1.00 94.94 110 LEU A O 1
ATOM 909 N N . TYR A 1 111 ? 7.011 -11.320 -2.537 1.00 93.69 111 TYR A N 1
ATOM 910 C CA . TYR A 1 111 ? 7.852 -12.517 -2.415 1.00 93.69 111 TYR A CA 1
ATOM 911 C C . TYR A 1 111 ? 8.177 -13.128 -3.779 1.00 93.69 111 TYR A C 1
ATOM 913 O O . TYR A 1 111 ? 8.468 -14.314 -3.896 1.00 93.69 111 TYR A O 1
ATOM 921 N N . CYS A 1 112 ? 8.158 -12.317 -4.829 1.00 93.75 112 CYS A N 1
ATOM 922 C CA . CYS A 1 112 ? 8.400 -12.761 -6.186 1.00 93.75 112 CYS A CA 1
ATOM 923 C C . CYS A 1 112 ? 9.051 -11.671 -7.035 1.00 93.75 112 CYS A C 1
ATOM 925 O O . CYS A 1 112 ? 8.937 -10.484 -6.697 1.00 93.75 112 CYS A O 1
ATOM 927 N N . PRO A 1 113 ? 9.662 -12.051 -8.173 1.00 94.88 113 PRO A N 1
ATOM 928 C CA . PRO A 1 113 ? 10.038 -11.094 -9.196 1.00 94.88 113 PRO A CA 1
ATOM 929 C C . PRO A 1 113 ? 8.855 -10.184 -9.529 1.00 94.88 113 PRO A C 1
ATOM 931 O O . PRO A 1 113 ? 7.742 -10.653 -9.793 1.00 94.88 113 PRO A O 1
ATOM 934 N N . THR A 1 114 ? 9.088 -8.878 -9.447 1.00 95.25 114 THR A N 1
ATOM 935 C CA . THR A 1 114 ? 8.043 -7.870 -9.613 1.00 95.25 114 THR A CA 1
ATOM 936 C C . THR A 1 114 ? 8.478 -6.808 -10.605 1.00 95.25 114 THR A C 1
ATOM 938 O O . THR A 1 114 ? 9.590 -6.288 -10.532 1.00 95.25 114 THR A O 1
ATOM 941 N N . ILE A 1 115 ? 7.576 -6.457 -11.515 1.00 94.94 115 ILE A N 1
ATOM 942 C CA . ILE A 1 115 ? 7.762 -5.348 -12.450 1.00 94.94 115 ILE A CA 1
ATOM 943 C C . ILE A 1 115 ? 6.906 -4.170 -11.992 1.00 94.94 115 ILE A C 1
ATOM 945 O O . ILE A 1 115 ? 5.707 -4.329 -11.773 1.00 94.94 115 ILE A O 1
ATOM 949 N N . ILE A 1 116 ? 7.491 -2.978 -11.904 1.00 93.25 116 ILE A N 1
ATOM 950 C CA . ILE A 1 116 ? 6.750 -1.732 -11.687 1.00 93.25 116 ILE A CA 1
ATOM 951 C C . ILE A 1 116 ? 6.966 -0.816 -12.887 1.00 93.25 116 ILE A C 1
ATOM 953 O O . ILE A 1 116 ? 8.066 -0.333 -13.138 1.00 93.25 116 ILE A O 1
ATOM 957 N N . ASP A 1 117 ? 5.895 -0.544 -13.621 1.00 92.38 117 ASP A N 1
ATOM 958 C CA . ASP A 1 117 ? 5.893 0.405 -14.720 1.00 92.38 117 ASP A CA 1
ATOM 959 C C . ASP A 1 117 ? 5.165 1.693 -14.319 1.00 92.38 117 ASP A C 1
ATOM 961 O O . ASP A 1 117 ? 3.959 1.676 -14.062 1.00 92.38 117 ASP A O 1
ATOM 965 N N . LEU A 1 118 ? 5.863 2.826 -14.351 1.00 90.81 118 LEU A N 1
ATOM 966 C CA . LEU A 1 118 ? 5.272 4.150 -14.170 1.00 90.81 118 LEU A CA 1
ATOM 967 C C . LEU A 1 118 ? 5.287 4.907 -15.492 1.00 90.81 118 LEU A C 1
ATOM 969 O O . LEU A 1 118 ? 6.340 5.180 -16.067 1.00 90.81 118 LEU A O 1
ATOM 973 N N . TYR A 1 119 ? 4.108 5.268 -15.970 1.00 89.06 119 TYR A N 1
ATOM 974 C CA . TYR A 1 119 ? 3.920 5.990 -17.214 1.00 89.06 119 TYR A CA 1
ATOM 975 C C . TYR A 1 119 ? 3.563 7.440 -16.907 1.00 89.06 119 TYR A C 1
ATOM 977 O O . TYR A 1 119 ? 2.733 7.709 -16.043 1.00 89.06 119 TYR A O 1
ATOM 985 N N . PHE A 1 120 ? 4.156 8.387 -17.627 1.00 85.94 120 PHE A N 1
ATOM 986 C CA . PHE A 1 120 ? 3.911 9.814 -17.416 1.00 85.94 120 PHE A CA 1
ATOM 987 C C . PHE A 1 120 ? 4.026 10.597 -18.721 1.00 85.94 120 PHE A C 1
ATOM 989 O O . PHE A 1 120 ? 4.719 10.191 -19.651 1.00 85.94 120 PHE A O 1
ATOM 996 N N . MET A 1 121 ? 3.334 11.731 -18.800 1.00 84.81 121 MET A N 1
ATOM 997 C CA . MET A 1 121 ? 3.377 12.606 -19.970 1.00 84.81 121 MET A CA 1
ATOM 998 C C . MET A 1 121 ? 4.419 13.709 -19.765 1.00 84.81 121 MET A C 1
ATOM 1000 O O . MET A 1 121 ? 4.406 14.388 -18.744 1.00 84.81 121 MET A O 1
ATOM 1004 N N . SER A 1 122 ? 5.278 13.940 -20.756 1.00 84.06 122 SER A N 1
ATOM 1005 C CA . SER A 1 122 ? 6.161 15.112 -20.822 1.00 84.06 122 SER A CA 1
ATOM 1006 C C . SER A 1 122 ? 6.144 15.672 -22.236 1.00 84.06 122 SER A C 1
ATOM 1008 O O . SER A 1 122 ? 6.312 14.927 -23.195 1.00 84.06 122 SER A O 1
ATOM 1010 N N . LYS A 1 123 ? 5.895 16.981 -22.391 1.00 85.06 123 LYS A N 1
ATOM 1011 C CA . LYS A 1 123 ? 5.810 17.653 -23.707 1.00 85.06 123 LYS A CA 1
ATOM 1012 C C . LYS A 1 123 ? 4.943 16.879 -24.722 1.00 85.06 123 LYS A C 1
ATOM 1014 O O . LYS A 1 123 ? 5.354 16.649 -25.853 1.00 85.06 123 LYS A O 1
ATOM 1019 N N . MET A 1 124 ? 3.760 16.432 -24.286 1.00 82.38 124 MET A N 1
ATOM 1020 C CA . MET A 1 124 ? 2.816 15.610 -25.070 1.00 82.38 1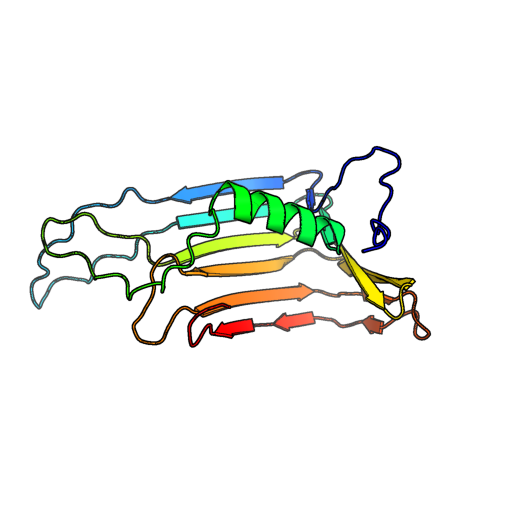24 MET A CA 1
ATOM 1021 C C . MET A 1 124 ? 3.326 14.225 -25.511 1.00 82.38 124 MET A C 1
ATOM 1023 O O . MET A 1 124 ? 2.633 13.530 -26.249 1.00 82.38 124 MET A O 1
ATOM 1027 N N . THR A 1 125 ? 4.488 13.789 -25.030 1.00 82.25 125 THR A N 1
ATOM 1028 C CA . THR A 1 125 ? 5.051 12.461 -25.287 1.00 82.25 125 THR A CA 1
ATOM 1029 C C . THR A 1 125 ? 4.875 11.579 -24.058 1.00 82.25 125 THR A C 1
ATOM 1031 O O . THR A 1 125 ? 5.022 12.035 -22.922 1.00 82.25 125 THR A O 1
ATOM 1034 N N . LEU A 1 126 ? 4.539 10.311 -24.288 1.00 82.12 126 LEU A N 1
ATOM 1035 C CA . LEU A 1 126 ? 4.447 9.321 -23.230 1.00 82.12 126 LEU A CA 1
ATOM 1036 C C . LEU A 1 126 ? 5.831 8.766 -22.895 1.00 82.12 126 LEU A C 1
ATOM 1038 O O . LEU A 1 126 ? 6.535 8.231 -23.752 1.00 82.12 126 LEU A O 1
ATOM 1042 N N . HIS A 1 127 ? 6.171 8.827 -21.620 1.00 87.81 127 HIS A N 1
ATOM 1043 C CA . HIS A 1 127 ? 7.373 8.241 -21.063 1.00 87.81 127 HIS A CA 1
ATOM 1044 C C . HIS A 1 127 ? 7.041 7.107 -20.109 1.00 87.81 127 HIS A C 1
ATOM 1046 O O . HIS A 1 127 ? 5.926 7.011 -19.591 1.00 87.81 127 HIS A O 1
ATOM 1052 N N . LYS A 1 128 ? 8.034 6.244 -19.905 1.00 89.12 128 LYS A N 1
ATOM 1053 C CA . LYS A 1 128 ? 7.950 5.062 -19.060 1.00 89.12 128 LYS A CA 1
ATOM 1054 C C . LYS A 1 128 ? 9.198 4.979 -18.191 1.00 89.12 128 LYS A C 1
ATOM 1056 O O . LYS A 1 128 ? 10.317 4.981 -18.705 1.00 89.12 128 LYS A O 1
ATOM 1061 N N . LEU A 1 129 ? 8.984 4.857 -16.891 1.00 91.88 129 LEU A N 1
ATOM 1062 C CA . LEU A 1 129 ? 9.948 4.329 -15.941 1.00 91.88 129 LEU A CA 1
ATOM 1063 C C . LEU A 1 129 ? 9.598 2.856 -15.718 1.00 91.88 129 LEU A C 1
ATOM 1065 O O . LEU A 1 129 ? 8.453 2.523 -15.427 1.00 91.88 129 LEU A O 1
ATOM 1069 N N . HIS A 1 130 ? 10.570 1.982 -15.929 1.00 93.31 130 HIS A N 1
ATOM 1070 C CA . HIS A 1 130 ? 10.432 0.539 -15.805 1.00 93.31 130 HIS A CA 1
ATOM 1071 C C . HIS A 1 130 ? 11.365 0.065 -14.701 1.00 93.31 130 HIS A C 1
ATOM 1073 O O . HIS A 1 130 ? 12.578 0.194 -14.833 1.00 93.31 130 HIS A O 1
ATOM 1079 N N . ALA A 1 131 ? 10.805 -0.434 -13.610 1.00 94.19 131 ALA A N 1
ATOM 1080 C CA . ALA A 1 131 ? 11.556 -0.990 -12.504 1.00 94.19 131 ALA A CA 1
ATOM 1081 C C . ALA A 1 131 ? 11.396 -2.508 -12.482 1.00 94.19 131 ALA A C 1
ATOM 1083 O O . ALA A 1 131 ? 10.278 -3.025 -12.494 1.00 94.19 131 ALA A O 1
ATOM 1084 N N . GLU A 1 132 ? 12.520 -3.201 -12.402 1.00 95.25 132 GLU A N 1
ATOM 1085 C CA . GLU A 1 132 ? 12.598 -4.633 -12.163 1.00 95.25 132 GLU A CA 1
ATOM 1086 C C . GLU A 1 132 ? 13.058 -4.861 -10.724 1.00 95.25 132 GLU A C 1
ATOM 1088 O O . GLU A 1 132 ? 14.070 -4.313 -10.278 1.00 95.25 132 GLU A O 1
ATOM 1093 N N . ILE A 1 133 ? 12.298 -5.668 -9.992 1.00 94.94 133 ILE A N 1
ATOM 1094 C CA . ILE A 1 133 ? 12.603 -6.098 -8.631 1.00 94.94 133 ILE A CA 1
ATOM 1095 C C . ILE A 1 133 ? 12.832 -7.609 -8.719 1.00 94.94 133 ILE A C 1
ATOM 1097 O O . ILE A 1 133 ? 11.861 -8.365 -8.751 1.00 94.94 133 ILE A O 1
ATOM 1101 N N . PRO A 1 134 ? 14.090 -8.066 -8.831 1.00 89.62 134 PRO A N 1
ATOM 1102 C CA . PRO A 1 134 ? 14.392 -9.469 -9.105 1.00 89.62 134 PRO A CA 1
ATOM 1103 C C . PRO A 1 134 ? 14.183 -10.373 -7.884 1.00 89.62 134 PRO A C 1
ATOM 1105 O O . PRO A 1 134 ? 13.976 -11.575 -8.039 1.00 89.62 134 PRO A O 1
ATOM 1108 N N . ASN A 1 135 ? 14.234 -9.803 -6.676 1.00 77.88 135 ASN A N 1
ATOM 1109 C CA . ASN A 1 135 ? 14.307 -10.559 -5.432 1.00 77.88 135 ASN A CA 1
ATOM 1110 C C . ASN A 1 135 ? 13.050 -10.451 -4.573 1.00 77.88 135 ASN A C 1
ATOM 1112 O O . ASN A 1 135 ? 12.325 -9.457 -4.586 1.00 77.88 135 ASN A O 1
ATOM 1116 N N . GLN A 1 136 ? 12.875 -11.477 -3.745 1.00 80.94 136 GLN A N 1
ATOM 1117 C CA . GLN A 1 136 ? 11.833 -11.559 -2.731 1.00 80.94 136 GLN A CA 1
ATOM 1118 C C . GLN A 1 136 ? 12.147 -10.671 -1.519 1.00 80.94 136 GLN A C 1
ATOM 1120 O O . GLN A 1 136 ? 13.309 -10.403 -1.206 1.00 80.94 136 GLN A O 1
ATOM 1125 N N . GLY A 1 137 ? 11.098 -10.270 -0.799 1.00 87.50 137 GLY A N 1
ATOM 1126 C CA . GLY A 1 137 ? 11.212 -9.567 0.483 1.00 87.50 137 GLY A CA 1
ATOM 1127 C C . GLY A 1 137 ? 11.083 -8.049 0.383 1.00 87.50 137 GLY A C 1
ATOM 1128 O O . GLY A 1 137 ? 11.283 -7.359 1.381 1.00 87.50 137 GLY A O 1
ATOM 1129 N N . SER A 1 138 ? 10.726 -7.534 -0.797 1.00 94.44 138 SER A N 1
ATOM 1130 C CA . SER A 1 138 ? 10.272 -6.150 -0.920 1.00 94.44 138 SER A CA 1
ATOM 1131 C C . SER A 1 138 ? 8.853 -6.020 -0.363 1.00 94.44 138 SER A C 1
ATOM 1133 O O . SER A 1 138 ? 8.053 -6.955 -0.462 1.00 94.44 138 SER A O 1
ATOM 1135 N N . TYR A 1 139 ? 8.521 -4.868 0.208 1.00 94.50 139 TYR A N 1
ATOM 1136 C CA . TYR A 1 139 ? 7.182 -4.599 0.720 1.00 94.50 139 TYR A CA 1
ATOM 1137 C C . TYR A 1 139 ? 6.766 -3.146 0.522 1.00 94.50 139 TYR A C 1
ATOM 1139 O O . TYR A 1 139 ? 7.591 -2.244 0.361 1.00 94.50 139 TYR A O 1
ATOM 1147 N N . PHE A 1 140 ? 5.458 -2.944 0.578 1.00 94.12 140 PHE A N 1
ATOM 1148 C CA . PHE A 1 140 ? 4.795 -1.655 0.611 1.00 94.12 140 PHE A CA 1
ATOM 1149 C C . PHE A 1 140 ? 3.761 -1.680 1.739 1.00 94.12 140 PHE A C 1
ATOM 1151 O O . PHE A 1 140 ? 2.966 -2.611 1.826 1.00 94.12 140 PHE A O 1
ATOM 1158 N N . ASP A 1 141 ? 3.782 -0.683 2.613 1.00 94.75 141 ASP A N 1
ATOM 1159 C CA . ASP A 1 141 ? 2.843 -0.522 3.724 1.00 94.75 141 ASP A CA 1
ATOM 1160 C C . ASP A 1 141 ? 2.340 0.923 3.724 1.00 94.75 141 ASP A C 1
ATOM 1162 O O . ASP A 1 141 ? 3.118 1.871 3.860 1.00 94.75 141 ASP A O 1
ATOM 1166 N N . ALA A 1 142 ? 1.037 1.080 3.526 1.00 93.81 142 ALA A N 1
ATOM 1167 C CA . ALA A 1 142 ? 0.348 2.355 3.527 1.00 93.81 142 ALA A CA 1
ATOM 1168 C C . ALA A 1 142 ? -0.734 2.376 4.606 1.00 93.81 142 ALA A C 1
ATOM 1170 O O . ALA A 1 142 ? -1.498 1.426 4.769 1.00 93.81 142 ALA A O 1
ATOM 1171 N N . SER A 1 143 ? -0.845 3.497 5.306 1.00 91.94 143 SER A N 1
ATOM 1172 C CA . SER A 1 143 ? -1.896 3.751 6.280 1.00 91.94 143 SER A CA 1
ATOM 1173 C C . SER A 1 143 ? -2.660 5.013 5.899 1.00 91.94 143 SER A C 1
ATOM 1175 O O . SER A 1 143 ? -2.074 6.098 5.830 1.00 91.94 143 SER A O 1
ATOM 1177 N N . PHE A 1 144 ? -3.961 4.862 5.687 1.00 90.62 144 PHE A N 1
ATOM 1178 C CA . PHE A 1 144 ? -4.872 5.934 5.320 1.00 90.62 144 PHE A CA 1
ATOM 1179 C C . PHE A 1 144 ? -5.739 6.310 6.523 1.00 90.62 144 PHE A C 1
ATOM 1181 O O . PHE A 1 144 ? -6.318 5.420 7.149 1.00 90.62 144 PHE A O 1
ATOM 1188 N N . PRO A 1 145 ? -5.853 7.599 6.858 1.00 89.19 145 PRO A N 1
ATOM 1189 C CA . PRO A 1 145 ? -6.703 8.041 7.951 1.00 89.19 145 PRO A CA 1
ATOM 1190 C C . PRO A 1 145 ? -8.179 7.826 7.599 1.00 89.19 145 PRO A C 1
ATOM 1192 O O . PRO A 1 145 ? -8.615 8.104 6.484 1.00 89.19 145 PRO A O 1
ATOM 1195 N N . PHE A 1 146 ? -8.939 7.326 8.569 1.00 86.31 146 PHE A N 1
ATOM 1196 C CA . PHE A 1 146 ? -10.395 7.164 8.510 1.00 86.31 146 PHE A CA 1
ATOM 1197 C C . PHE A 1 146 ? -11.128 8.169 9.418 1.00 86.31 146 PHE A C 1
ATOM 1199 O O . PHE A 1 146 ? -12.348 8.293 9.359 1.00 86.31 146 PHE A O 1
ATOM 1206 N N . SER A 1 147 ? -10.374 8.916 10.231 1.00 85.12 147 SER A N 1
ATOM 1207 C CA . SER A 1 147 ? -10.839 10.031 11.057 1.00 85.12 147 SER A CA 1
ATOM 1208 C C . SER A 1 147 ? -9.957 11.265 10.849 1.00 85.12 147 SER A C 1
ATOM 1210 O O . SER A 1 147 ? -8.746 11.140 10.650 1.00 85.12 147 SER A O 1
ATOM 1212 N N . THR A 1 148 ? -10.547 12.450 10.962 1.00 85.31 148 THR A N 1
ATOM 1213 C CA . THR A 1 148 ? -9.866 13.746 10.818 1.00 85.31 148 THR A CA 1
ATOM 1214 C C . THR A 1 148 ? -9.498 14.308 12.186 1.00 85.31 148 THR A C 1
ATOM 1216 O O . THR A 1 148 ? -10.377 14.482 13.032 1.00 85.31 148 THR A O 1
ATOM 12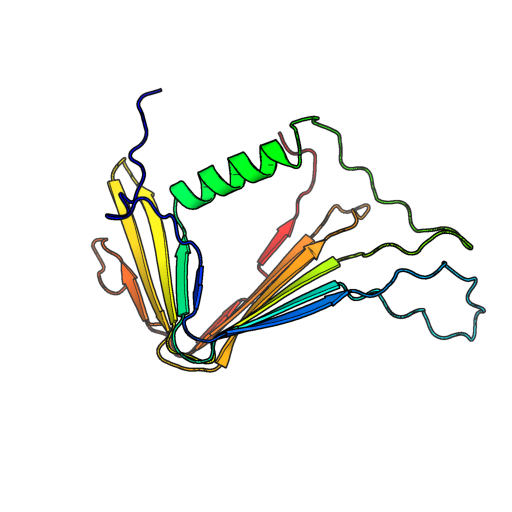19 N N . ASN A 1 149 ? -8.217 14.623 12.402 1.00 83.31 149 ASN A N 1
ATOM 1220 C CA . ASN A 1 149 ? -7.727 15.240 13.638 1.00 83.31 149 ASN A CA 1
ATOM 1221 C C . ASN A 1 149 ? -7.781 16.779 13.546 1.00 83.31 149 ASN A C 1
ATOM 1223 O O . ASN A 1 149 ? -7.886 17.321 12.443 1.00 83.31 149 ASN A O 1
ATOM 1227 N N . PRO A 1 150 ? -7.652 17.510 14.673 1.00 83.44 150 PRO A N 1
ATOM 1228 C CA . PRO A 1 150 ? -7.563 18.976 14.665 1.00 83.44 150 PRO A CA 1
ATOM 1229 C C . PRO A 1 150 ? -6.451 19.531 13.767 1.00 83.44 150 PRO A C 1
ATOM 1231 O O . PRO A 1 150 ? -6.624 20.580 13.154 1.00 83.44 150 PRO A O 1
ATOM 1234 N N . ASP A 1 151 ? -5.344 18.796 13.653 1.00 81.88 151 ASP A N 1
ATOM 1235 C CA . ASP A 1 151 ? -4.188 19.165 12.831 1.00 81.88 151 ASP A CA 1
ATOM 1236 C C . ASP A 1 151 ? -4.285 18.646 11.380 1.00 81.88 151 ASP A C 1
ATOM 1238 O O . ASP A 1 151 ? -3.307 18.711 10.637 1.00 81.88 151 ASP A O 1
ATOM 1242 N N . GLY A 1 152 ? -5.443 18.113 10.974 1.00 80.06 152 GLY A N 1
ATOM 1243 C CA . GLY A 1 152 ? -5.672 17.496 9.667 1.00 80.06 152 GLY A CA 1
ATOM 1244 C C . GLY A 1 152 ? -5.567 15.971 9.699 1.00 80.06 152 GLY A C 1
ATOM 1245 O O . GLY A 1 152 ? -5.852 15.321 10.707 1.00 80.06 152 GLY A O 1
ATOM 1246 N N . PHE A 1 153 ? -5.188 15.375 8.572 1.00 77.88 153 PHE A N 1
ATOM 1247 C CA . PHE A 1 153 ? -5.022 13.931 8.452 1.00 77.88 153 PHE A CA 1
ATOM 1248 C C . PHE A 1 153 ? -3.737 13.590 7.693 1.00 77.88 153 PHE A C 1
ATOM 1250 O O . PHE A 1 153 ? -3.392 14.237 6.703 1.00 77.88 153 PHE A O 1
ATOM 1257 N N . ASP A 1 154 ? -3.044 12.554 8.166 1.00 81.62 154 ASP A N 1
ATOM 1258 C CA . ASP A 1 154 ? -1.745 12.136 7.648 1.00 81.62 154 ASP A CA 1
ATOM 1259 C C . ASP A 1 154 ? -1.878 10.755 6.999 1.00 81.62 154 ASP A C 1
ATOM 1261 O O . ASP A 1 154 ? -2.188 9.762 7.660 1.00 81.62 154 ASP A O 1
ATOM 1265 N N . THR A 1 155 ? -1.624 10.680 5.692 1.00 85.50 155 THR A N 1
ATOM 1266 C CA . THR A 1 155 ? -1.392 9.391 5.024 1.00 85.50 155 THR A CA 1
ATOM 1267 C C . THR A 1 155 ? 0.084 9.055 5.143 1.00 85.50 155 THR A C 1
ATOM 1269 O O . THR A 1 155 ? 0.921 9.831 4.680 1.00 85.50 155 THR A O 1
ATOM 1272 N N . ASN A 1 156 ? 0.402 7.903 5.734 1.00 89.94 156 ASN A N 1
ATOM 1273 C CA . ASN A 1 156 ? 1.776 7.415 5.826 1.00 89.94 156 ASN A CA 1
ATOM 1274 C C . ASN A 1 156 ? 1.980 6.292 4.823 1.00 89.94 156 ASN A C 1
ATOM 1276 O O . ASN A 1 156 ? 1.208 5.338 4.787 1.00 89.94 156 ASN A O 1
ATOM 1280 N N . ILE A 1 157 ? 3.039 6.400 4.031 1.00 91.38 157 ILE A N 1
ATOM 1281 C CA . ILE A 1 157 ? 3.466 5.343 3.121 1.00 91.38 157 ILE A CA 1
ATOM 1282 C C . ILE A 1 157 ? 4.915 5.006 3.443 1.00 91.38 157 ILE A C 1
ATOM 1284 O O . ILE A 1 157 ? 5.768 5.896 3.533 1.00 91.38 157 ILE A O 1
ATOM 1288 N N . SER A 1 158 ? 5.171 3.713 3.585 1.00 93.06 158 SER A N 1
ATOM 1289 C CA . SER A 1 158 ? 6.492 3.133 3.736 1.00 93.06 158 SER A CA 1
ATOM 1290 C C . SER A 1 158 ? 6.697 2.022 2.714 1.00 93.06 158 SER A C 1
ATOM 1292 O O . SER A 1 158 ? 5.774 1.288 2.362 1.00 93.06 158 SER A O 1
ATOM 1294 N N . MET A 1 159 ? 7.907 1.916 2.187 1.00 92.69 159 MET A N 1
ATOM 1295 C CA . MET A 1 159 ? 8.268 0.859 1.257 1.00 92.69 159 MET A CA 1
ATOM 1296 C C . MET A 1 159 ? 9.731 0.498 1.411 1.00 92.69 159 MET A C 1
ATOM 1298 O O . MET A 1 159 ? 10.586 1.359 1.621 1.00 92.69 159 MET A O 1
ATOM 1302 N N . ASN A 1 160 ? 10.007 -0.784 1.236 1.00 94.12 160 ASN A N 1
ATOM 1303 C CA . ASN A 1 160 ? 11.352 -1.305 1.165 1.00 94.12 160 ASN A CA 1
ATOM 1304 C C . ASN A 1 160 ? 11.467 -2.148 -0.095 1.00 94.12 160 ASN A C 1
ATOM 1306 O O . ASN A 1 160 ? 10.761 -3.143 -0.244 1.00 94.12 160 ASN A O 1
ATOM 1310 N N . ILE A 1 161 ? 12.323 -1.729 -1.019 1.00 93.88 161 ILE A N 1
ATOM 1311 C CA . ILE A 1 161 ? 12.510 -2.397 -2.302 1.00 93.88 161 ILE A CA 1
ATOM 1312 C C . ILE A 1 161 ? 13.941 -2.911 -2.366 1.00 93.88 161 ILE A C 1
ATOM 1314 O O . ILE A 1 161 ? 14.894 -2.133 -2.309 1.00 93.88 161 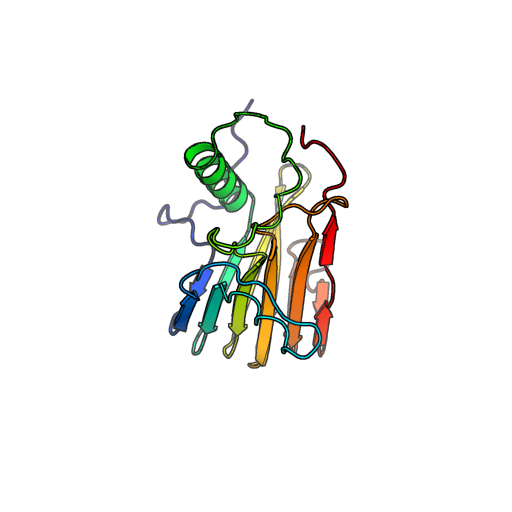ILE A O 1
ATOM 1318 N N . LYS A 1 162 ? 14.094 -4.228 -2.490 1.00 94.06 162 LYS A N 1
ATOM 1319 C CA . LYS A 1 162 ? 15.393 -4.901 -2.552 1.00 94.06 162 LYS A CA 1
ATOM 1320 C C . LYS A 1 162 ? 15.858 -5.045 -3.995 1.00 94.06 162 LYS A C 1
ATOM 1322 O O . LYS A 1 162 ? 15.125 -5.529 -4.852 1.00 94.06 162 LYS A O 1
ATOM 1327 N N . GLN A 1 163 ? 17.105 -4.661 -4.234 1.00 94.19 163 GLN A N 1
ATOM 1328 C CA . GLN A 1 163 ? 17.801 -4.773 -5.513 1.00 94.19 163 GLN A CA 1
ATOM 1329 C C . GLN A 1 163 ? 17.059 -4.198 -6.740 1.00 94.19 163 GLN A C 1
ATOM 1331 O O . GLN A 1 163 ? 17.079 -4.834 -7.797 1.00 94.19 163 GLN A O 1
ATOM 1336 N N . PRO A 1 164 ? 16.403 -3.020 -6.653 1.00 94.88 164 PRO A N 1
ATOM 1337 C CA . PRO A 1 164 ? 15.693 -2.469 -7.796 1.00 94.88 164 PRO A CA 1
ATOM 1338 C C . PRO A 1 164 ? 16.662 -2.075 -8.912 1.00 94.88 164 PRO A C 1
ATOM 1340 O O . PRO A 1 164 ? 17.673 -1.399 -8.683 1.00 94.88 164 PRO A O 1
ATOM 1343 N N . ILE A 1 165 ? 16.301 -2.437 -10.139 1.00 95.00 165 ILE A N 1
ATOM 1344 C CA . ILE A 1 165 ? 16.942 -1.960 -11.362 1.00 95.00 165 ILE A CA 1
ATOM 1345 C C . ILE A 1 165 ? 15.916 -1.115 -12.103 1.00 95.00 165 ILE A C 1
ATOM 1347 O O . ILE A 1 165 ? 14.865 -1.614 -12.495 1.00 95.00 165 ILE A O 1
ATOM 1351 N N . VAL A 1 166 ? 16.196 0.177 -12.267 1.00 93.81 166 VAL A N 1
ATOM 1352 C CA . VAL A 1 166 ? 15.246 1.116 -12.865 1.00 93.81 166 VAL A CA 1
ATOM 1353 C C . VAL A 1 166 ? 15.778 1.667 -14.173 1.00 93.81 166 VAL A C 1
ATOM 1355 O O . VAL A 1 166 ? 16.848 2.274 -14.239 1.00 93.81 166 VAL A O 1
ATOM 1358 N N . HIS A 1 167 ? 14.971 1.497 -15.208 1.00 93.00 167 HIS A N 1
ATOM 1359 C CA . HIS A 1 167 ? 15.191 1.950 -16.564 1.00 93.00 167 HIS A CA 1
ATOM 1360 C C . HIS A 1 167 ? 14.219 3.072 -16.930 1.00 93.00 167 HIS A C 1
ATOM 1362 O O . HIS A 1 167 ? 13.102 3.151 -16.417 1.00 93.00 167 HIS A O 1
ATOM 1368 N N . THR A 1 168 ? 14.622 3.943 -17.850 1.00 88.69 168 THR A N 1
ATOM 1369 C CA . THR A 1 168 ? 13.732 4.949 -18.439 1.00 88.69 168 THR A CA 1
ATOM 1370 C C . THR A 1 168 ? 13.955 5.039 -19.941 1.00 88.69 168 THR A C 1
ATOM 1372 O O . THR A 1 168 ? 15.044 4.772 -20.442 1.00 88.69 168 THR A O 1
ATOM 1375 N N . ASN A 1 169 ? 12.911 5.414 -20.678 1.00 83.00 169 ASN A N 1
ATOM 1376 C CA . ASN A 1 169 ? 12.992 5.670 -22.116 1.00 83.00 169 ASN A CA 1
ATOM 1377 C C . ASN A 1 169 ? 13.506 7.084 -22.458 1.00 83.00 169 ASN A C 1
ATOM 1379 O O . ASN A 1 169 ? 13.354 7.541 -23.590 1.00 83.00 169 ASN A O 1
ATOM 1383 N N . LEU A 1 170 ? 14.069 7.794 -21.478 1.00 83.81 170 LEU A N 1
ATOM 1384 C CA . LEU A 1 170 ? 14.758 9.073 -21.651 1.00 83.81 170 LEU A CA 1
ATOM 1385 C C . LEU A 1 170 ? 16.241 8.854 -22.005 1.00 83.81 170 LEU A C 1
ATOM 1387 O O . LEU A 1 170 ? 16.709 7.723 -22.106 1.00 83.81 170 LEU A O 1
ATOM 1391 N N . SER A 1 171 ? 16.999 9.943 -22.173 1.00 77.06 171 SER A N 1
ATOM 1392 C CA . SER A 1 171 ? 18.409 9.915 -22.603 1.00 77.06 171 SER A CA 1
ATOM 1393 C C . SER A 1 171 ? 19.337 9.037 -21.745 1.00 77.06 171 SER A C 1
ATOM 1395 O O . SER A 1 171 ? 20.399 8.649 -22.222 1.00 77.06 171 SER A O 1
ATOM 1397 N N . PHE A 1 172 ? 18.951 8.713 -20.506 1.00 73.88 172 PHE A N 1
ATOM 1398 C CA . PHE A 1 172 ? 19.660 7.777 -19.631 1.00 73.88 172 PHE A CA 1
ATOM 1399 C C . PHE A 1 172 ? 18.869 6.474 -19.502 1.00 73.88 172 PHE A C 1
ATOM 1401 O O . PHE A 1 172 ? 17.909 6.414 -18.747 1.00 73.88 172 PHE A O 1
ATOM 1408 N N . THR A 1 173 ? 19.263 5.421 -20.219 1.00 78.00 173 THR A N 1
ATOM 1409 C CA . THR A 1 173 ? 18.480 4.173 -20.287 1.00 78.00 173 THR A CA 1
ATOM 1410 C C . THR A 1 173 ? 18.380 3.436 -18.952 1.00 78.00 173 THR A C 1
ATOM 1412 O O . THR A 1 173 ? 17.336 2.866 -18.645 1.00 78.00 173 THR A O 1
ATOM 1415 N N . GLN A 1 174 ? 19.440 3.450 -18.143 1.00 87.12 174 GLN A N 1
ATOM 1416 C CA . GLN A 1 174 ? 19.407 2.983 -16.758 1.00 87.12 174 GLN A CA 1
ATOM 1417 C C . GLN A 1 174 ? 19.433 4.209 -15.848 1.00 87.12 174 GLN A C 1
ATOM 1419 O O . GLN A 1 174 ? 20.423 4.937 -15.816 1.00 87.12 174 GLN A O 1
ATOM 1424 N N . LEU A 1 175 ? 18.335 4.438 -15.133 1.00 88.12 175 LEU A N 1
ATOM 1425 C CA . LEU A 1 175 ? 18.190 5.568 -14.224 1.00 88.12 175 LEU A CA 1
ATOM 1426 C C . LEU A 1 175 ? 18.978 5.325 -12.935 1.00 88.12 175 LEU A C 1
ATOM 1428 O O . LEU A 1 175 ? 19.741 6.188 -12.514 1.00 88.12 175 LEU A O 1
ATOM 1432 N N . PHE A 1 176 ? 18.816 4.146 -12.327 1.00 90.38 176 PHE A N 1
ATOM 1433 C CA . PHE A 1 176 ? 19.624 3.717 -11.188 1.00 90.38 176 PHE A CA 1
ATOM 1434 C C . PHE A 1 176 ? 19.550 2.202 -10.974 1.00 90.38 176 PHE A C 1
ATOM 1436 O O . PHE A 1 176 ? 18.654 1.515 -11.465 1.00 90.38 176 PHE A O 1
ATOM 1443 N N . LYS A 1 177 ? 20.509 1.699 -10.199 1.00 93.31 177 LYS A N 1
ATOM 1444 C CA . LYS A 1 177 ? 20.507 0.370 -9.589 1.00 93.31 177 LYS A CA 1
ATOM 1445 C C . LYS A 1 177 ? 20.991 0.535 -8.153 1.00 93.31 177 LYS A C 1
ATOM 1447 O O . LYS A 1 177 ? 21.973 1.240 -7.934 1.00 93.31 177 LYS A O 1
ATOM 1452 N N . ALA A 1 178 ? 20.307 -0.081 -7.201 1.00 93.31 178 ALA A N 1
ATOM 1453 C CA . ALA A 1 178 ? 20.656 -0.009 -5.785 1.00 93.31 178 ALA A CA 1
ATOM 1454 C C . ALA A 1 178 ? 20.505 -1.387 -5.142 1.00 93.31 178 ALA A C 1
ATOM 1456 O O . ALA A 1 178 ? 19.772 -2.216 -5.671 1.00 93.31 178 ALA A O 1
ATOM 1457 N N . ASP A 1 179 ? 21.163 -1.624 -4.008 1.00 92.75 179 ASP A N 1
ATOM 1458 C CA . ASP A 1 179 ? 20.953 -2.850 -3.225 1.00 92.75 179 ASP A CA 1
ATOM 1459 C C . ASP A 1 179 ? 19.631 -2.801 -2.452 1.00 92.75 179 ASP A C 1
ATOM 1461 O O . ASP A 1 179 ? 18.951 -3.814 -2.286 1.00 92.75 179 ASP A O 1
ATOM 1465 N N . GLU A 1 180 ? 19.241 -1.605 -2.016 1.00 92.44 180 GLU A N 1
ATOM 1466 C CA . GLU A 1 180 ? 18.034 -1.366 -1.240 1.00 92.44 180 GLU A CA 1
ATOM 1467 C C . GLU A 1 180 ? 17.561 0.078 -1.413 1.00 92.44 180 GLU A C 1
ATOM 1469 O O . GLU A 1 180 ? 18.360 1.016 -1.391 1.00 92.44 180 GLU A O 1
ATOM 1474 N N . ILE A 1 181 ? 16.249 0.248 -1.565 1.00 91.75 181 ILE A N 1
ATOM 1475 C CA . ILE A 1 181 ? 15.557 1.526 -1.431 1.00 91.75 181 ILE A CA 1
ATOM 1476 C C . ILE A 1 181 ? 14.626 1.415 -0.239 1.00 91.75 181 ILE A C 1
ATOM 1478 O O . ILE A 1 181 ? 13.710 0.599 -0.241 1.00 91.75 181 ILE A O 1
ATOM 1482 N N . ASP A 1 182 ? 14.861 2.261 0.753 1.00 91.50 182 ASP A N 1
ATOM 1483 C CA . ASP A 1 182 ? 14.055 2.341 1.961 1.00 91.50 182 ASP A CA 1
ATOM 1484 C C . ASP A 1 182 ? 13.410 3.726 2.041 1.00 91.50 182 ASP A C 1
ATOM 1486 O O . ASP A 1 182 ? 14.096 4.749 2.111 1.00 91.50 182 ASP A O 1
ATOM 1490 N N . VAL A 1 183 ? 12.083 3.767 1.999 1.00 88.75 183 VAL A N 1
ATOM 1491 C CA . VAL A 1 183 ? 11.289 4.987 2.150 1.00 88.75 183 VAL A CA 1
ATOM 1492 C C . VAL A 1 183 ? 10.402 4.788 3.362 1.00 88.75 183 VAL A C 1
ATOM 1494 O O . VAL A 1 183 ? 9.501 3.960 3.337 1.00 88.75 183 VAL A O 1
ATOM 1497 N N . ARG A 1 184 ? 10.666 5.532 4.440 1.00 75.75 184 ARG A N 1
ATOM 1498 C CA . ARG A 1 184 ? 9.996 5.311 5.734 1.00 75.75 184 ARG A CA 1
ATOM 1499 C C . ARG A 1 184 ? 8.808 6.224 5.996 1.00 75.75 184 ARG A C 1
ATOM 1501 O O . ARG A 1 184 ? 7.896 5.817 6.700 1.00 75.75 184 ARG A O 1
ATOM 1508 N N . TYR A 1 185 ? 8.817 7.435 5.446 1.00 69.31 185 TYR A N 1
ATOM 1509 C CA . TYR A 1 185 ? 7.768 8.422 5.686 1.00 69.31 185 TYR A CA 1
ATOM 1510 C C . TYR A 1 185 ? 7.571 9.281 4.450 1.00 69.31 185 TYR A C 1
ATOM 1512 O O . TYR A 1 185 ? 8.223 10.310 4.277 1.00 69.31 185 TYR A O 1
ATOM 1520 N N . PHE A 1 186 ? 6.656 8.859 3.586 1.00 63.34 186 PHE A N 1
ATOM 1521 C CA . PHE A 1 186 ? 6.035 9.785 2.656 1.00 63.34 186 PHE A CA 1
ATOM 1522 C C . PHE A 1 186 ? 4.732 10.277 3.292 1.00 63.34 186 PHE A C 1
ATOM 1524 O O . PHE A 1 186 ? 3.715 9.590 3.222 1.00 63.34 186 PHE A O 1
ATOM 1531 N N . ILE A 1 187 ? 4.797 11.421 3.981 1.00 64.88 187 ILE A N 1
ATOM 1532 C CA . ILE A 1 187 ? 3.640 12.026 4.650 1.00 64.88 187 ILE A CA 1
ATOM 1533 C C . ILE A 1 187 ? 2.993 13.017 3.690 1.00 64.88 187 ILE A C 1
ATOM 1535 O O . ILE A 1 187 ? 3.589 14.041 3.349 1.00 64.88 187 ILE A O 1
ATOM 1539 N N . PHE A 1 188 ? 1.757 12.738 3.290 1.00 60.25 188 PHE A N 1
ATOM 1540 C CA . PHE A 1 188 ? 0.896 13.757 2.701 1.00 60.25 188 PHE A CA 1
ATOM 1541 C C . PHE A 1 188 ? 0.090 14.404 3.822 1.00 60.25 188 PHE A C 1
ATOM 1543 O O . PHE A 1 188 ? -0.829 13.779 4.351 1.00 60.25 188 PHE A O 1
ATOM 1550 N N . LYS A 1 189 ? 0.454 15.641 4.175 1.00 57.91 189 LYS A N 1
ATOM 1551 C CA . LYS A 1 189 ? -0.329 16.479 5.085 1.00 57.91 189 LYS A CA 1
ATOM 1552 C C . LYS A 1 189 ? -1.304 17.314 4.278 1.00 57.91 189 LYS A C 1
ATOM 1554 O O . LYS A 1 189 ? -0.876 18.164 3.494 1.00 57.91 189 LYS A O 1
ATOM 1559 N N . PHE A 1 190 ? -2.594 17.096 4.482 1.00 55.62 190 PHE A N 1
ATOM 1560 C CA . PHE A 1 190 ? -3.611 18.019 3.995 1.00 55.62 190 PHE A CA 1
ATOM 1561 C C . PHE A 1 190 ? -3.924 19.039 5.089 1.00 55.62 190 PHE A C 1
ATOM 1563 O O . PHE A 1 190 ? -4.729 18.790 5.981 1.00 55.62 190 PHE A O 1
ATOM 1570 N N . ASN A 1 191 ? -3.266 20.197 5.006 1.00 45.94 191 ASN A N 1
ATOM 1571 C CA . ASN A 1 191 ? -3.565 21.352 5.846 1.00 45.94 191 ASN A CA 1
ATOM 1572 C C . ASN A 1 191 ? -4.479 22.306 5.067 1.00 45.94 191 ASN A C 1
ATOM 1574 O O . ASN A 1 191 ? -3.996 23.209 4.384 1.00 45.94 191 ASN A O 1
ATOM 1578 N N . GLY A 1 192 ? -5.792 22.100 5.170 1.00 41.56 192 GLY A N 1
ATOM 1579 C CA . GLY A 1 192 ? -6.804 23.024 4.65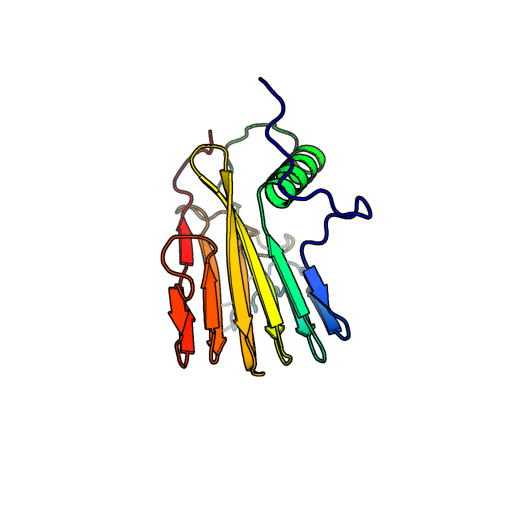3 1.00 41.56 192 GLY A CA 1
ATOM 1580 C C . GLY A 1 192 ? -7.634 22.501 3.481 1.00 41.56 192 GLY A C 1
ATOM 1581 O O . GLY A 1 192 ? -7.319 21.482 2.866 1.00 41.56 192 GLY A O 1
ATOM 1582 N N . ASN A 1 193 ? -8.725 23.229 3.225 1.00 32.38 193 ASN A N 1
ATOM 1583 C CA . ASN A 1 193 ? -9.760 22.897 2.252 1.00 32.38 193 ASN A CA 1
ATOM 1584 C C . ASN A 1 193 ? -9.172 22.611 0.869 1.00 32.38 193 ASN A C 1
ATOM 1586 O O . ASN A 1 193 ? -8.479 23.441 0.277 1.00 32.38 193 ASN A O 1
ATOM 1590 N N . ILE A 1 194 ? -9.475 21.415 0.372 1.00 36.78 194 ILE A N 1
ATOM 1591 C CA . ILE A 1 194 ? -9.159 20.978 -0.982 1.00 36.78 194 ILE A CA 1
ATOM 1592 C C . ILE A 1 194 ? -10.071 21.761 -1.936 1.00 36.78 194 ILE A C 1
ATOM 1594 O O . ILE A 1 194 ? -11.288 21.760 -1.757 1.00 36.78 194 ILE A O 1
ATOM 1598 N N . ILE A 1 195 ? -9.461 22.459 -2.897 1.00 40.59 195 ILE A N 1
ATOM 1599 C CA . ILE A 1 195 ? -10.130 23.170 -4.001 1.00 40.59 195 ILE A CA 1
ATOM 1600 C C . ILE A 1 195 ? -10.624 22.157 -5.033 1.00 40.59 195 ILE A C 1
ATOM 1602 O O . ILE A 1 195 ? -9.817 21.267 -5.389 1.00 40.59 195 ILE A O 1
#

Sequence (195 aa):
PPPIPTSKPADSGIFQVFECLDGELEYEQDVPGKMIELSDNSEPLPELTWEFRIKCNKEAKIAYGPWADRQREVLWQYFFPTLFEDCPVTPEPLVGQTRIFKTVRFKLWLYCPTIIDLYFMSKMTLHKLHAEIPNQGSYFDASFPFSTNPDGFDTNISMNIKQPIVHTNLSFTQLFKADEIDVRYFIFKFNGNII